Protein AF-A0A7S1R871-F1 (afdb_monomer)

Foldseek 3Di:
DDDDDDDDDPPPDPPDDPVVVVVVVVLVVVLVCLVVDPVLVVLLVLLVVLVVCLVPCLVCLVVLVVSLVVLLVCLVPDALSNVLVSLQSLLQSLVSLLVVLVDPDDDPAPDDDDPVSLVPDDPNSSSNVSNVSSVVSLVSNLVNCVVVVNNVSNVVSNVVSVVVVVVVVVVVVVCLVCCCVVPVPVNVVVVVVVVVVVVVVVVVVVVVVCCVVVPDDDDPVPPPPPDDD

Solvent-accessible surface area (backbone atoms only — not comparable to full-atom values): 13331 Å² total; per-residue (Å²): 143,83,85,81,88,79,89,81,84,87,75,81,72,79,80,70,77,56,67,68,63,56,53,56,52,51,54,56,47,51,49,53,47,43,75,73,31,69,66,50,52,47,48,46,49,51,25,54,50,41,52,59,36,64,78,45,45,84,87,32,42,71,61,48,51,53,48,51,52,51,50,39,53,48,56,74,71,49,56,60,78,58,43,64,81,41,38,58,43,58,47,48,37,28,54,53,37,27,76,72,40,54,68,92,61,86,77,88,68,74,93,72,90,49,72,68,60,56,66,72,46,53,77,68,54,42,46,40,50,52,10,50,53,26,42,54,43,51,49,52,51,46,50,53,25,42,77,67,72,41,37,65,59,52,52,52,39,51,50,51,45,49,53,54,52,51,50,54,50,50,52,53,50,50,54,59,68,45,30,54,77,80,39,46,67,64,39,50,53,50,51,52,53,53,50,52,53,49,52,53,51,53,51,51,52,51,53,51,51,47,37,68,74,64,62,53,86,68,86,75,75,76,77,77,78,80,79,85,129

Organism: Alexandrium catenella (NCBI:txid2925)

Mean predicted aligned error: 12.35 Å

Nearest PDB structures (foldseek):
  5jtg-assembly1_C  TM=2.874E-01  e=1.370E+00  Thermotoga maritima MSB8

pLDDT: mean 83.63, std 16.84, range [42.44, 97.38]

Radius of gyration: 31.62 Å; Cα contacts (8 Å, |Δi|>4): 129; chains: 1; bounding box: 111×52×117 Å

Secondary structure (DSSP, 8-state):
---------------PPPHHHHHHHHHHHHHHHHHHSHHHHHHHHHHHHHHHHTTSGGGGHHHHHHHHHHHHHHHHHS-HHHHHTTHHHHHHHHHHHHHHH--SS---PPP--SHHHHHHS-HHHHHHHHHHHHHHHHHHHHHHHHHTT-HHHHHHHHHHHHHHHHHHHHHHHHHHHHHHHH-HHHHHHHHHHHHHHHHHHHHHHHHHHHHHHHTSS------------

Sequence (229 aa):
REAAAAAELSGEAPLQPSAEAAVARTEGEAAAVLRRSRGRWLVVRLSHRARGFLSRPLQHYVRLLSIFRLLQSLIDILPEDLLVLLLEPLISPLYRCTSAFGSAESSSLPDMQTLEQALNLRSGQRTEYLAQLARACSDALASKLQDGGLGSSYAQALAKVRRAVDRTRAERSQRRRLKPVTDPQAAARQKRVKNRRKQVGKRRKLDEMIFEKKGAKGSIRVKKSQSLV

InterPro domains:
  IPR052575 Small subunit processome component 20 [PTHR17695] (30-217)
  IPR057525 U3 small nucleolar RNA-associated protein 20, C-terminal [PF23099] (117-208)

Structure (mmCIF, N/CA/C/O backbone):
data_AF-A0A7S1R871-F1
#
_entry.id   AF-A0A7S1R871-F1
#
loop_
_atom_site.group_PDB
_atom_site.id
_atom_site.type_symbol
_atom_site.label_atom_id
_atom_site.label_alt_id
_atom_site.label_comp_id
_atom_site.label_asym_id
_atom_site.label_entity_id
_atom_site.label_seq_id
_atom_site.pdbx_PDB_ins_code
_atom_site.Cartn_x
_atom_site.Cartn_y
_atom_site.Cartn_z
_atom_site.occupancy
_atom_site.B_iso_or_equiv
_atom_site.auth_seq_id
_atom_site.auth_comp_id
_atom_site.auth_asym_id
_atom_site.auth_atom_id
_atom_site.pdbx_PDB_model_num
ATOM 1 N N . ARG A 1 1 ? -62.780 0.051 70.648 1.00 50.78 1 ARG A N 1
ATOM 2 C CA . ARG A 1 1 ? -62.663 -1.073 69.695 1.00 50.78 1 ARG A CA 1
ATOM 3 C C . ARG A 1 1 ? -63.281 -0.597 68.395 1.00 50.78 1 ARG A C 1
ATOM 5 O O . ARG A 1 1 ? -64.487 -0.670 68.289 1.00 50.78 1 ARG A O 1
ATOM 12 N N . GLU A 1 2 ? -62.474 -0.041 67.500 1.00 42.44 2 GLU A N 1
ATOM 13 C CA . GLU A 1 2 ? -62.663 -0.054 66.046 1.00 42.44 2 GLU A CA 1
ATOM 14 C C . GLU A 1 2 ? -61.374 0.493 65.427 1.00 42.44 2 GLU A C 1
ATOM 16 O O . GLU A 1 2 ? -60.672 1.295 66.045 1.00 42.44 2 GLU A O 1
ATOM 21 N N . ALA A 1 3 ? -60.969 -0.139 64.334 1.00 43.12 3 ALA A N 1
ATOM 22 C CA . ALA A 1 3 ? -59.583 -0.443 64.030 1.00 43.12 3 ALA A CA 1
ATOM 23 C C . ALA A 1 3 ? -58.919 0.585 63.108 1.00 43.12 3 ALA A C 1
ATOM 25 O O . ALA A 1 3 ? -59.544 1.180 62.235 1.00 43.12 3 ALA A O 1
ATOM 26 N N . ALA A 1 4 ? -57.617 0.739 63.323 1.00 49.91 4 ALA A N 1
ATOM 27 C CA . ALA A 1 4 ? -56.701 1.527 62.526 1.00 49.91 4 ALA A CA 1
ATOM 28 C C . ALA A 1 4 ? -56.256 0.795 61.244 1.00 49.91 4 ALA A C 1
ATOM 30 O O . ALA A 1 4 ? -56.099 -0.421 61.242 1.00 49.91 4 ALA A O 1
ATOM 31 N N . ALA A 1 5 ? -55.969 1.611 60.226 1.00 56.31 5 ALA A N 1
ATOM 32 C CA . ALA A 1 5 ? -54.831 1.531 59.304 1.00 56.31 5 ALA A CA 1
ATOM 33 C C . ALA A 1 5 ? -54.556 0.230 58.512 1.00 56.31 5 ALA A C 1
ATOM 35 O O . ALA A 1 5 ? -53.976 -0.719 59.026 1.00 56.31 5 ALA A O 1
ATOM 36 N N . ALA A 1 6 ? -54.795 0.301 57.199 1.00 50.97 6 ALA A N 1
ATOM 37 C CA . ALA A 1 6 ? -53.977 -0.295 56.130 1.00 50.97 6 ALA A CA 1
ATOM 38 C C . ALA A 1 6 ? -54.304 0.509 54.850 1.00 50.97 6 ALA A C 1
ATOM 40 O O . ALA A 1 6 ? -55.446 0.494 54.407 1.00 50.97 6 ALA A O 1
ATOM 41 N N . ALA A 1 7 ? -53.495 1.437 54.328 1.00 54.44 7 ALA A N 1
ATOM 42 C CA . ALA A 1 7 ? -52.108 1.336 53.873 1.00 54.44 7 ALA A CA 1
ATOM 43 C C . ALA A 1 7 ? -51.909 0.168 52.898 1.00 54.44 7 ALA A C 1
ATOM 45 O O . ALA A 1 7 ? -51.681 -0.948 53.334 1.00 54.44 7 ALA A O 1
ATOM 46 N N . GLU A 1 8 ? -51.992 0.455 51.596 1.00 48.06 8 GLU A N 1
ATOM 47 C CA . GLU A 1 8 ? -50.935 0.117 50.636 1.00 48.06 8 GLU A CA 1
ATOM 48 C C . GLU A 1 8 ? -51.155 0.900 49.331 1.00 48.06 8 GLU A C 1
ATOM 50 O O . GLU A 1 8 ? -51.999 0.584 48.496 1.00 48.06 8 GLU A O 1
ATOM 55 N N . LEU A 1 9 ? -50.401 1.999 49.212 1.00 46.72 9 LEU A N 1
ATOM 56 C CA . LEU A 1 9 ? -50.164 2.707 47.962 1.00 46.72 9 LEU A CA 1
ATOM 57 C C . LEU A 1 9 ? -49.250 1.840 47.089 1.00 46.72 9 LEU A C 1
ATOM 59 O O . LEU A 1 9 ? -48.061 1.701 47.373 1.00 46.72 9 LEU A O 1
ATOM 63 N N . SER A 1 10 ? -49.784 1.325 45.990 1.00 45.06 10 SER A N 1
ATOM 64 C CA . SER A 1 10 ? -49.021 0.783 44.869 1.00 45.06 10 SER A CA 1
ATOM 65 C C . SER A 1 10 ? -48.337 1.929 44.113 1.00 45.06 10 SER A C 1
ATOM 67 O O . SER A 1 10 ? -48.824 2.444 43.110 1.00 45.06 10 SER A O 1
ATOM 69 N N . GLY A 1 11 ? -47.193 2.365 44.639 1.00 46.66 11 GLY A N 1
ATOM 70 C CA . GLY A 1 11 ? -46.247 3.215 43.926 1.00 46.66 11 GLY A CA 1
ATOM 71 C C . GLY A 1 11 ? -45.425 2.381 42.946 1.00 46.66 11 GLY A C 1
ATOM 72 O O . GLY A 1 11 ? -44.347 1.907 43.297 1.00 46.66 11 GLY A O 1
ATOM 73 N N . GLU A 1 12 ? -45.915 2.208 41.717 1.00 46.69 12 GLU A N 1
ATOM 74 C CA . GLU A 1 12 ? -45.070 1.795 40.591 1.00 46.69 12 GLU A CA 1
ATOM 75 C C . GLU A 1 12 ? -44.044 2.903 40.325 1.00 46.69 12 GLU A C 1
ATOM 77 O O . GLU A 1 12 ? -44.331 3.931 39.708 1.00 46.69 12 GLU A O 1
ATOM 82 N N . ALA A 1 13 ? -42.830 2.711 40.837 1.00 54.41 13 ALA A N 1
ATOM 83 C CA . ALA A 1 13 ? -41.690 3.530 40.471 1.00 54.41 13 ALA A CA 1
ATOM 84 C C . ALA A 1 13 ? -41.421 3.358 38.962 1.00 54.41 13 ALA A C 1
ATOM 86 O O . ALA A 1 13 ? -41.306 2.221 38.494 1.00 54.41 13 ALA A O 1
ATOM 87 N N . PRO A 1 14 ? -41.292 4.446 38.180 1.00 49.81 14 PRO A N 1
ATOM 88 C CA . PRO A 1 14 ? -40.947 4.335 36.775 1.00 49.81 14 PRO A CA 1
ATOM 89 C C . PRO A 1 14 ? -39.541 3.743 36.680 1.00 49.81 14 PRO A C 1
ATOM 91 O O . PRO A 1 14 ? -38.566 4.359 37.112 1.00 49.81 14 PRO A O 1
ATOM 94 N N . LEU A 1 15 ? -39.456 2.529 36.131 1.00 52.75 15 LEU A N 1
ATOM 95 C CA . LEU A 1 15 ? -38.219 1.859 35.739 1.00 52.75 15 LEU A CA 1
ATOM 96 C C . LEU A 1 15 ? -37.406 2.817 34.863 1.00 52.75 15 LEU A C 1
ATOM 98 O O . LEU A 1 15 ? -37.658 2.952 33.664 1.00 52.75 15 LEU A O 1
ATOM 102 N N . GLN A 1 16 ? -36.453 3.520 35.476 1.00 56.75 16 GLN A N 1
ATOM 103 C CA . GLN A 1 16 ? -35.505 4.343 34.746 1.00 56.75 16 GLN A CA 1
ATOM 104 C C . GLN A 1 16 ? -34.743 3.417 33.791 1.00 56.75 16 GLN A C 1
ATOM 106 O O . GLN A 1 16 ? -34.154 2.431 34.245 1.00 56.75 16 GLN A O 1
ATOM 111 N N . PRO A 1 17 ? -34.765 3.673 32.471 1.00 52.22 17 PRO A N 1
ATOM 112 C CA . PRO A 1 17 ? -33.977 2.885 31.541 1.00 52.22 17 PRO A CA 1
ATOM 113 C C . PRO A 1 17 ? -32.508 3.055 31.926 1.00 52.22 17 PRO A C 1
ATOM 115 O O . PRO A 1 17 ? -31.990 4.171 31.908 1.00 52.22 17 PRO A O 1
ATOM 118 N N . SER A 1 18 ? -31.867 1.950 32.320 1.00 55.38 18 SER A N 1
ATOM 119 C CA . SER A 1 18 ? -30.460 1.923 32.725 1.00 55.38 18 SER A CA 1
ATOM 120 C C . SER A 1 18 ? -29.612 2.683 31.704 1.00 55.38 18 SER A C 1
ATOM 122 O O . SER A 1 18 ? -29.719 2.433 30.499 1.00 55.38 18 SER A O 1
ATOM 124 N N . ALA A 1 19 ? -28.793 3.629 32.172 1.00 57.41 19 ALA A N 1
ATOM 125 C CA . ALA A 1 19 ? -28.002 4.520 31.321 1.00 57.41 19 ALA A CA 1
ATOM 126 C C . ALA A 1 19 ? -27.105 3.742 30.334 1.00 57.41 19 ALA A C 1
ATOM 128 O O . ALA A 1 19 ? -26.880 4.185 29.209 1.00 57.41 19 ALA A O 1
ATOM 129 N N . GLU A 1 20 ? -26.687 2.531 30.707 1.00 53.50 20 GLU A N 1
ATOM 130 C CA . GLU A 1 20 ? -25.929 1.602 29.862 1.00 53.50 20 GLU A CA 1
ATOM 131 C C . GLU A 1 20 ? -26.689 1.182 28.593 1.00 53.50 20 GLU A C 1
ATOM 133 O O . GLU A 1 20 ? -26.107 1.076 27.513 1.00 53.50 20 GLU A O 1
ATOM 138 N N . ALA A 1 21 ? -28.013 1.015 28.676 1.00 54.59 21 ALA A N 1
ATOM 139 C CA . ALA A 1 21 ? -28.838 0.665 27.522 1.00 54.59 21 ALA A CA 1
ATOM 140 C C . ALA A 1 21 ? -29.021 1.845 26.551 1.00 54.59 21 ALA A C 1
ATOM 142 O O . ALA A 1 21 ? -29.254 1.631 25.360 1.00 54.59 21 ALA A O 1
ATOM 143 N N . ALA A 1 22 ? -28.910 3.088 27.032 1.00 56.41 22 ALA A N 1
ATOM 144 C CA . ALA A 1 22 ? -28.937 4.278 26.184 1.00 56.41 22 ALA A CA 1
ATOM 145 C C . ALA A 1 22 ? -27.607 4.462 25.430 1.00 56.41 22 ALA A C 1
ATOM 147 O O . ALA A 1 22 ? -27.626 4.737 24.229 1.00 56.41 22 ALA A O 1
ATOM 148 N N . VAL A 1 23 ? -26.470 4.214 26.091 1.00 57.25 23 VAL A N 1
ATOM 149 C CA . VAL A 1 23 ? -25.127 4.301 25.485 1.00 57.25 23 VAL A CA 1
ATOM 150 C C . VAL A 1 23 ? -24.929 3.228 24.403 1.00 57.25 23 VAL A C 1
ATOM 152 O O . VAL A 1 23 ? -24.561 3.551 23.271 1.00 57.25 23 VAL A O 1
ATOM 155 N N . ALA A 1 24 ? -25.316 1.976 24.671 1.00 57.16 24 ALA A N 1
ATOM 156 C CA . ALA A 1 24 ? -25.227 0.893 23.684 1.00 57.16 24 ALA A CA 1
ATOM 157 C C . ALA A 1 24 ? -26.100 1.134 22.430 1.00 57.16 24 ALA A C 1
ATOM 159 O O . ALA A 1 24 ? -25.740 0.741 21.316 1.00 57.16 24 ALA A O 1
ATOM 160 N N . ARG A 1 25 ? -27.248 1.817 22.579 1.00 58.62 25 ARG A N 1
ATOM 161 C CA . ARG A 1 25 ? -28.092 2.219 21.438 1.00 58.62 25 ARG A CA 1
ATOM 162 C C . ARG A 1 25 ? -27.401 3.274 20.574 1.00 58.62 25 ARG A C 1
ATOM 164 O O . ARG A 1 25 ? -27.440 3.160 19.349 1.00 58.62 25 ARG A O 1
ATOM 171 N N . THR A 1 26 ? -26.722 4.244 21.189 1.00 60.94 26 THR A N 1
ATOM 172 C CA . THR A 1 26 ? -26.000 5.291 20.450 1.00 60.94 26 THR A CA 1
ATOM 173 C C . THR A 1 26 ? -24.774 4.767 19.697 1.00 60.94 26 THR A C 1
ATOM 175 O O . THR A 1 26 ? -24.526 5.191 18.568 1.00 60.94 26 THR A O 1
ATOM 178 N N . GLU A 1 27 ? -24.050 3.789 20.246 1.00 59.16 27 GLU A N 1
ATOM 179 C CA . GLU A 1 27 ? -22.892 3.170 19.579 1.00 59.16 27 GLU A CA 1
ATOM 180 C C . GLU A 1 27 ? -23.302 2.359 18.338 1.00 59.16 27 GLU A C 1
ATOM 182 O O . GLU A 1 27 ? -22.708 2.490 17.258 1.00 59.16 27 GLU A O 1
ATOM 187 N N . GLY A 1 28 ? -24.383 1.576 18.446 1.00 62.94 28 GLY A N 1
ATOM 188 C CA . GLY A 1 28 ? -24.962 0.845 17.316 1.00 62.94 28 GLY A CA 1
ATOM 189 C C . GLY A 1 28 ? -25.471 1.768 16.202 1.00 62.94 28 GLY A C 1
ATOM 190 O O . GLY A 1 28 ? -25.320 1.465 15.011 1.00 62.94 28 GLY A O 1
ATOM 191 N N . GLU A 1 29 ? -26.022 2.925 16.572 1.00 71.38 29 GLU A N 1
ATOM 192 C CA . GLU A 1 29 ? -26.483 3.942 15.632 1.00 71.38 29 GLU A CA 1
ATOM 193 C C . GLU A 1 29 ? -25.315 4.657 14.937 1.00 71.38 29 GLU A C 1
ATOM 195 O O . GLU A 1 29 ? -25.313 4.765 13.708 1.00 71.38 29 GLU A O 1
ATOM 200 N N . ALA A 1 30 ? -24.263 5.041 15.667 1.00 68.88 30 ALA A N 1
ATOM 201 C CA . ALA A 1 30 ? -23.057 5.645 15.096 1.00 68.88 30 ALA A CA 1
ATOM 202 C C . ALA A 1 30 ? -22.372 4.716 14.075 1.00 68.88 30 ALA A C 1
ATOM 204 O O . ALA A 1 30 ? -21.980 5.145 12.982 1.00 68.88 30 ALA A O 1
ATOM 205 N N . ALA A 1 31 ? -22.303 3.417 14.372 1.00 71.81 31 ALA A N 1
ATOM 206 C CA . ALA A 1 31 ? -21.821 2.398 13.444 1.00 71.81 31 ALA A CA 1
ATOM 207 C C . ALA A 1 31 ? -22.702 2.286 12.183 1.00 71.81 31 ALA A C 1
ATOM 209 O O . ALA A 1 31 ? -22.188 2.165 11.062 1.00 71.81 31 ALA A O 1
ATOM 210 N N . ALA A 1 32 ? -24.029 2.349 12.329 1.00 73.88 32 ALA A N 1
ATOM 211 C CA . ALA A 1 32 ? -24.965 2.331 11.205 1.00 73.88 32 ALA A CA 1
ATOM 212 C C . ALA A 1 32 ? -24.861 3.599 10.339 1.00 73.88 32 ALA A C 1
ATOM 214 O O . ALA A 1 32 ? -24.847 3.507 9.104 1.00 73.88 32 ALA A O 1
ATOM 215 N N . VAL A 1 33 ? -24.707 4.766 10.967 1.00 73.94 33 VAL A N 1
ATOM 216 C CA . VAL A 1 33 ? -24.464 6.047 10.298 1.00 73.94 33 VAL A CA 1
ATOM 217 C C . VAL A 1 33 ? -23.143 5.997 9.542 1.00 73.94 33 VAL A C 1
ATOM 219 O O . VAL A 1 33 ? -23.126 6.317 8.356 1.00 73.94 33 VAL A O 1
ATOM 222 N N . LEU A 1 34 ? -22.053 5.503 10.144 1.00 76.81 34 LEU A N 1
ATOM 223 C CA . LEU A 1 34 ? -20.762 5.380 9.461 1.00 76.81 34 LEU A CA 1
ATOM 224 C C . LEU A 1 34 ? -20.838 4.449 8.243 1.00 76.81 34 LEU A C 1
ATOM 226 O O . LEU A 1 34 ? -20.245 4.737 7.203 1.00 76.81 34 LEU A O 1
ATOM 230 N N . ARG A 1 35 ? -21.595 3.349 8.324 1.00 74.19 35 ARG A N 1
ATOM 231 C CA . ARG A 1 35 ? -21.804 2.454 7.172 1.00 74.19 35 ARG A CA 1
ATOM 232 C C . ARG A 1 35 ? -22.464 3.169 5.992 1.00 74.19 35 ARG A C 1
ATOM 234 O O . ARG A 1 35 ? -22.144 2.845 4.849 1.00 74.19 35 ARG A O 1
ATOM 241 N N . ARG A 1 36 ? -23.333 4.144 6.267 1.00 77.88 36 ARG A N 1
ATOM 242 C CA . ARG A 1 36 ? -24.018 4.981 5.269 1.00 77.88 36 ARG A CA 1
ATOM 243 C C . ARG A 1 36 ? -23.282 6.295 4.981 1.00 77.88 36 ARG A C 1
ATOM 245 O O . ARG A 1 36 ? -23.681 7.034 4.083 1.00 77.88 36 ARG A O 1
ATOM 252 N N . SER A 1 37 ? -22.211 6.598 5.715 1.00 82.38 37 SER A N 1
ATOM 253 C CA . SER A 1 37 ? -21.571 7.907 5.670 1.00 82.38 37 SER A CA 1
ATOM 254 C C . SER A 1 37 ? -20.622 8.063 4.486 1.00 82.38 37 SER A C 1
ATOM 256 O O . SER A 1 37 ? -19.992 7.124 3.983 1.00 82.38 37 SER A O 1
ATOM 258 N N . ARG A 1 38 ? -20.440 9.327 4.094 1.00 86.19 38 ARG A N 1
ATOM 259 C CA . ARG A 1 38 ? -19.418 9.744 3.126 1.00 86.19 38 ARG A CA 1
ATOM 260 C C . ARG A 1 38 ? -17.995 9.453 3.623 1.00 86.19 38 ARG A C 1
ATOM 262 O O . ARG A 1 38 ? -17.104 9.267 2.797 1.00 86.19 38 ARG A O 1
ATOM 269 N N . GLY A 1 39 ? -17.790 9.349 4.940 1.00 86.62 39 GLY A N 1
ATOM 270 C CA . GLY A 1 39 ? -16.496 9.033 5.551 1.00 86.62 39 GLY A CA 1
ATOM 271 C C . GLY A 1 39 ? -16.005 7.632 5.183 1.00 86.62 39 GLY A C 1
ATOM 272 O O . GLY A 1 39 ? -14.907 7.483 4.648 1.00 86.62 39 GLY A O 1
ATOM 273 N N . ARG A 1 40 ? -16.850 6.604 5.349 1.00 90.19 40 ARG A N 1
ATOM 274 C CA . ARG A 1 40 ? -16.518 5.236 4.909 1.00 90.19 40 ARG A CA 1
ATOM 275 C C . ARG A 1 40 ? -16.229 5.190 3.413 1.00 90.19 40 ARG A C 1
ATOM 277 O O . ARG A 1 40 ? -15.244 4.583 2.990 1.00 90.19 40 ARG A O 1
ATOM 284 N N . TRP A 1 41 ? -17.072 5.839 2.608 1.00 93.19 41 TRP A N 1
ATOM 285 C CA . TRP A 1 41 ? -16.872 5.911 1.160 1.00 93.19 41 TRP A CA 1
ATOM 286 C C . TRP A 1 41 ? -15.513 6.524 0.807 1.00 93.19 41 TRP A C 1
ATOM 288 O O . TRP A 1 41 ? -14.791 5.969 -0.024 1.00 93.19 41 TRP A O 1
ATOM 298 N N . LEU A 1 42 ? -15.131 7.616 1.474 1.00 93.94 42 LEU A N 1
ATOM 299 C CA . LEU A 1 42 ? -13.850 8.282 1.268 1.00 93.94 42 LEU A CA 1
ATOM 300 C C . LEU A 1 42 ? -12.681 7.345 1.587 1.00 93.94 42 LEU A C 1
ATOM 302 O O . LEU A 1 42 ? -11.811 7.164 0.738 1.00 93.94 42 LEU A O 1
ATOM 306 N N . VAL A 1 43 ? -12.690 6.684 2.747 1.00 94.88 43 VAL A N 1
ATOM 307 C CA . VAL A 1 43 ? -11.626 5.744 3.151 1.00 94.88 43 VAL A CA 1
ATOM 308 C C . VAL A 1 43 ? -11.489 4.601 2.144 1.00 94.88 43 VAL A C 1
ATOM 310 O O . VAL A 1 43 ? -10.386 4.291 1.688 1.00 94.88 43 VAL A O 1
ATOM 313 N N . VAL A 1 44 ? -12.607 4.017 1.702 1.00 95.31 44 VAL A N 1
ATOM 314 C CA . VAL A 1 44 ? -12.606 2.958 0.680 1.00 95.31 44 VAL A CA 1
ATOM 315 C C . VAL A 1 44 ? -12.049 3.467 -0.656 1.00 95.31 44 VAL A C 1
ATOM 317 O O . VAL A 1 44 ? -11.245 2.784 -1.303 1.00 95.31 44 VAL A O 1
ATOM 320 N N . ARG A 1 45 ? -12.433 4.676 -1.084 1.00 96.44 45 ARG A N 1
ATOM 321 C CA . ARG A 1 45 ? -11.945 5.286 -2.330 1.00 96.44 45 ARG A CA 1
ATOM 322 C C . ARG A 1 45 ? -10.458 5.611 -2.266 1.00 96.44 45 ARG A C 1
ATOM 324 O O . ARG A 1 45 ? -9.741 5.287 -3.216 1.00 96.44 45 ARG A O 1
ATOM 331 N N . LEU A 1 46 ? -9.986 6.196 -1.168 1.00 96.50 46 LEU A N 1
ATOM 332 C CA . LEU A 1 46 ? -8.572 6.495 -0.947 1.00 96.50 46 LEU A CA 1
ATOM 333 C C . LEU A 1 46 ? -7.743 5.214 -0.903 1.00 96.50 46 LEU A C 1
ATOM 335 O O . LEU A 1 46 ? -6.732 5.127 -1.593 1.00 96.50 46 LEU A O 1
ATOM 339 N N . SER A 1 47 ? -8.226 4.181 -0.213 1.00 96.38 47 SER A N 1
ATOM 340 C CA . SER A 1 47 ? -7.614 2.851 -0.201 1.00 96.38 47 SER A CA 1
ATOM 341 C C . SER A 1 47 ? -7.474 2.263 -1.607 1.00 96.38 47 SER A C 1
ATOM 343 O O . SER A 1 47 ? -6.411 1.777 -2.006 1.00 96.38 47 SER A O 1
ATOM 345 N N . HIS A 1 48 ? -8.533 2.334 -2.416 1.00 95.75 48 HIS A N 1
ATOM 346 C CA . HIS A 1 48 ? -8.486 1.881 -3.803 1.00 95.75 48 HIS A CA 1
ATOM 347 C C . HIS A 1 48 ? -7.486 2.691 -4.647 1.00 95.75 48 HIS A C 1
ATOM 349 O O . HIS A 1 48 ? -6.694 2.111 -5.393 1.00 95.75 48 HIS A O 1
ATOM 355 N N . ARG A 1 49 ? -7.487 4.024 -4.521 1.00 97.06 49 ARG A N 1
ATOM 356 C CA . ARG A 1 49 ? -6.555 4.906 -5.242 1.00 97.06 49 ARG A CA 1
ATOM 357 C C . ARG A 1 49 ? -5.103 4.665 -4.828 1.00 97.06 49 ARG A C 1
ATOM 359 O O . ARG A 1 49 ? -4.260 4.519 -5.710 1.00 97.06 49 ARG A O 1
ATOM 366 N N . ALA A 1 50 ? -4.829 4.526 -3.532 1.00 96.88 50 ALA A N 1
ATOM 367 C CA . ALA A 1 50 ? -3.506 4.214 -2.999 1.00 96.88 50 ALA A CA 1
ATOM 368 C C . ALA A 1 50 ? -2.963 2.911 -3.594 1.00 96.88 50 ALA A C 1
ATOM 370 O O . ALA A 1 50 ? -1.852 2.890 -4.116 1.00 96.88 50 ALA A O 1
ATOM 371 N N . ARG A 1 51 ? -3.775 1.845 -3.642 1.00 94.81 51 ARG A N 1
ATOM 372 C CA . ARG A 1 51 ? -3.385 0.576 -4.282 1.00 94.81 51 ARG A CA 1
ATOM 373 C C . ARG A 1 51 ? -2.994 0.738 -5.752 1.00 94.81 51 ARG A C 1
ATOM 375 O O . ARG A 1 51 ? -2.040 0.102 -6.194 1.00 94.81 51 ARG A O 1
ATOM 382 N N . GLY A 1 52 ? -3.698 1.591 -6.498 1.00 95.12 52 GLY A N 1
ATOM 383 C CA . GLY A 1 52 ? -3.323 1.947 -7.869 1.00 95.12 52 GLY A CA 1
ATOM 384 C C . GLY A 1 52 ? -1.990 2.697 -7.934 1.00 95.12 52 GLY A C 1
ATOM 385 O O . GLY A 1 52 ? -1.125 2.359 -8.746 1.00 95.12 52 GLY A O 1
ATOM 386 N N . PHE A 1 53 ? -1.787 3.668 -7.042 1.00 96.56 53 PHE A N 1
ATOM 387 C CA . PHE A 1 53 ? -0.568 4.474 -6.974 1.00 96.56 53 PHE A CA 1
ATOM 388 C C . PHE A 1 53 ? 0.676 3.674 -6.571 1.00 96.56 53 PHE A C 1
ATOM 390 O O . PHE A 1 53 ? 1.756 3.948 -7.091 1.00 96.56 53 PHE A O 1
ATOM 397 N N . LEU A 1 54 ? 0.533 2.620 -5.759 1.00 95.19 54 LEU A N 1
ATOM 398 C CA . LEU A 1 54 ? 1.634 1.716 -5.393 1.00 95.19 54 LEU A CA 1
ATOM 399 C C . LEU A 1 54 ? 2.256 0.981 -6.593 1.00 95.19 54 LEU A C 1
ATOM 401 O O . LEU A 1 54 ? 3.358 0.455 -6.483 1.00 95.19 54 LEU A O 1
ATOM 405 N N . SER A 1 55 ? 1.596 0.953 -7.758 1.00 92.69 55 SER A N 1
ATOM 406 C CA . SER A 1 55 ? 2.210 0.428 -8.987 1.00 92.69 55 SER A CA 1
ATOM 407 C C . SER A 1 55 ? 3.320 1.328 -9.548 1.00 92.69 55 SER A C 1
ATOM 409 O O . SER A 1 55 ? 4.186 0.850 -10.283 1.00 92.69 55 SER A O 1
ATOM 411 N N . ARG A 1 56 ? 3.292 2.627 -9.216 1.00 95.06 56 ARG A N 1
ATOM 412 C CA . ARG A 1 56 ? 4.259 3.653 -9.631 1.00 95.06 56 ARG A CA 1
ATOM 413 C C . ARG A 1 56 ? 4.505 4.629 -8.470 1.00 95.06 56 ARG A C 1
ATOM 415 O O . ARG A 1 56 ? 4.151 5.805 -8.574 1.00 95.06 56 ARG A O 1
ATOM 422 N N . PRO A 1 57 ? 5.115 4.161 -7.368 1.00 93.88 57 PRO A N 1
ATOM 423 C CA . PRO A 1 57 ? 5.184 4.914 -6.115 1.00 93.88 57 PRO A CA 1
ATOM 424 C C . PRO A 1 57 ? 5.903 6.257 -6.277 1.00 93.88 57 PRO A C 1
ATOM 426 O O . PRO A 1 57 ? 5.438 7.262 -5.758 1.00 93.88 57 PRO A O 1
ATOM 429 N N . LEU A 1 58 ? 6.971 6.314 -7.081 1.00 93.81 58 LEU A N 1
ATOM 430 C CA . LEU A 1 58 ? 7.748 7.540 -7.298 1.00 93.81 58 LEU A CA 1
ATOM 431 C C . LEU A 1 58 ? 6.963 8.639 -8.031 1.00 93.81 58 LEU A C 1
ATOM 433 O O . LEU A 1 58 ? 7.136 9.814 -7.731 1.00 93.81 58 LEU A O 1
ATOM 437 N N . GLN A 1 59 ? 6.077 8.270 -8.964 1.00 95.75 59 GLN A N 1
ATOM 438 C CA . GLN A 1 59 ? 5.244 9.233 -9.706 1.00 95.75 59 GLN A CA 1
ATOM 439 C C . GLN A 1 59 ? 4.105 9.791 -8.848 1.00 95.75 59 GLN A C 1
ATOM 441 O O . GLN A 1 59 ? 3.555 10.851 -9.134 1.00 95.75 59 GLN A O 1
ATOM 446 N N . HIS A 1 60 ? 3.722 9.057 -7.807 1.00 96.31 60 HIS A N 1
ATOM 447 C CA . HIS A 1 60 ? 2.598 9.385 -6.940 1.00 96.31 60 HIS A CA 1
ATOM 448 C C . HIS A 1 60 ? 3.032 9.550 -5.487 1.00 96.31 60 HIS A C 1
ATOM 450 O O . HIS A 1 60 ? 2.213 9.385 -4.588 1.00 96.31 60 HIS A O 1
ATOM 456 N N . TYR A 1 61 ? 4.301 9.894 -5.267 1.00 95.44 61 TYR A N 1
ATOM 457 C CA . TYR A 1 61 ? 4.914 9.933 -3.946 1.00 95.44 61 TYR A CA 1
ATOM 458 C C . TYR A 1 61 ? 4.148 10.849 -2.991 1.00 95.44 61 TYR A C 1
ATOM 460 O O . TYR A 1 61 ? 3.648 10.385 -1.973 1.00 95.44 61 TYR A O 1
ATOM 468 N N . VAL A 1 62 ? 3.946 12.111 -3.383 1.00 95.75 62 VAL A N 1
ATOM 469 C CA . VAL A 1 62 ? 3.204 13.099 -2.580 1.00 95.75 62 VAL A CA 1
ATOM 470 C C . VAL A 1 62 ? 1.782 12.628 -2.298 1.00 95.75 62 VAL A C 1
ATOM 472 O O . VAL A 1 62 ? 1.313 12.711 -1.173 1.00 95.75 62 VAL A O 1
ATOM 475 N N . ARG A 1 63 ? 1.106 12.050 -3.299 1.00 96.50 63 ARG A N 1
ATOM 476 C CA . ARG A 1 63 ? -0.266 11.549 -3.136 1.00 96.50 63 ARG A CA 1
ATOM 477 C C . ARG A 1 63 ? -0.331 10.391 -2.144 1.00 96.50 63 ARG A C 1
ATOM 479 O O . ARG A 1 63 ? -1.232 10.362 -1.319 1.00 96.50 63 ARG A O 1
ATOM 486 N N . LEU A 1 64 ? 0.598 9.440 -2.227 1.00 96.25 64 LEU A N 1
ATOM 487 C CA . LEU A 1 64 ? 0.688 8.322 -1.286 1.00 96.25 64 LEU A CA 1
ATOM 488 C C . LEU A 1 64 ? 0.995 8.817 0.126 1.00 96.25 64 LEU A C 1
ATOM 490 O O . LEU A 1 64 ? 0.335 8.388 1.066 1.00 96.25 64 LEU A O 1
ATOM 494 N N . LEU A 1 65 ? 1.932 9.757 0.252 1.00 95.12 65 LEU A N 1
ATOM 495 C CA . LEU A 1 65 ? 2.306 10.362 1.522 1.00 95.12 65 LEU A CA 1
ATOM 496 C C . LEU A 1 65 ? 1.112 11.061 2.186 1.00 95.12 65 LEU A C 1
ATOM 498 O O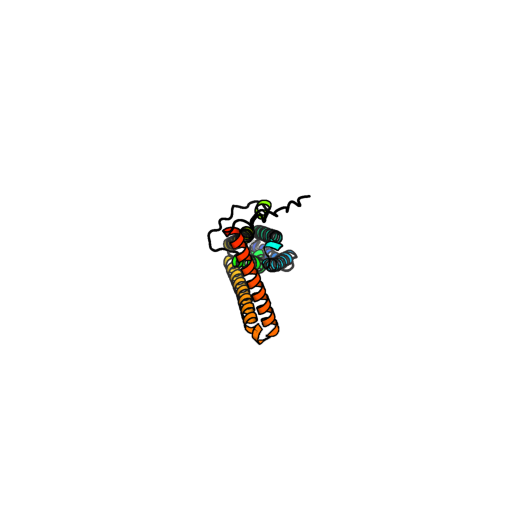 . LEU A 1 65 ? 0.809 10.785 3.343 1.00 95.12 65 LEU A O 1
ATOM 502 N N . SER A 1 66 ? 0.390 11.905 1.444 1.00 95.88 66 SER A N 1
ATOM 503 C CA . SER A 1 66 ? -0.814 12.577 1.940 1.00 95.88 66 SER A CA 1
ATOM 504 C C . SER A 1 66 ? -1.911 11.588 2.322 1.00 95.88 66 SER A C 1
ATOM 506 O O . SER A 1 66 ? -2.560 11.777 3.345 1.00 95.88 66 SER A O 1
ATOM 508 N N . ILE A 1 67 ? -2.112 10.520 1.539 1.00 96.62 67 ILE A N 1
ATOM 509 C CA . ILE A 1 67 ? -3.095 9.486 1.880 1.00 96.62 67 ILE A CA 1
ATOM 510 C C . ILE A 1 67 ? -2.708 8.805 3.191 1.00 96.62 67 ILE A C 1
ATOM 512 O O . ILE A 1 67 ? -3.551 8.710 4.069 1.00 96.62 67 ILE A O 1
ATOM 516 N N . PHE A 1 68 ? -1.462 8.356 3.353 1.00 96.12 68 PHE A N 1
ATOM 517 C CA . PHE A 1 68 ? -1.041 7.677 4.581 1.00 96.12 68 PHE A CA 1
ATOM 518 C C . PHE A 1 68 ? -1.092 8.587 5.805 1.00 96.12 68 PHE A C 1
ATOM 520 O O . PHE A 1 68 ? -1.565 8.141 6.843 1.00 96.12 68 PHE A O 1
ATOM 527 N N . ARG A 1 69 ? -0.711 9.864 5.680 1.00 94.94 69 ARG A N 1
ATOM 528 C CA . ARG A 1 69 ? -0.878 10.838 6.769 1.00 94.94 69 ARG A CA 1
ATOM 529 C C . ARG A 1 69 ? -2.347 11.059 7.124 1.00 94.94 69 ARG A C 1
ATOM 531 O O . ARG A 1 69 ? -2.685 11.065 8.296 1.00 94.94 69 ARG A O 1
ATOM 538 N N . LEU A 1 70 ? -3.229 11.168 6.131 1.00 95.19 70 LEU A N 1
ATOM 539 C CA . LEU A 1 70 ? -4.666 11.276 6.382 1.00 95.19 70 LEU A CA 1
ATOM 540 C C . LEU A 1 70 ? -5.224 10.016 7.057 1.00 95.19 70 LEU A C 1
ATOM 542 O O . LEU A 1 70 ? -6.045 10.127 7.960 1.00 95.19 70 LEU A O 1
ATOM 546 N N . LEU A 1 71 ? -4.790 8.822 6.636 1.00 95.31 71 LEU A N 1
ATOM 547 C CA . LEU A 1 71 ? -5.186 7.576 7.293 1.00 95.31 71 LEU A CA 1
ATOM 548 C C . LEU A 1 71 ? -4.692 7.531 8.741 1.00 95.31 71 LEU A C 1
ATOM 550 O O . LEU A 1 71 ? -5.465 7.130 9.601 1.00 95.31 71 LEU A O 1
ATOM 554 N N . GLN A 1 72 ? -3.464 7.983 9.007 1.00 95.38 72 GLN A N 1
ATOM 555 C CA . GLN A 1 72 ? -2.932 8.111 10.363 1.00 95.38 72 GLN A CA 1
ATOM 556 C C . GLN A 1 72 ? -3.822 9.012 11.219 1.00 95.38 72 GLN A C 1
ATOM 558 O O . GLN A 1 72 ? -4.336 8.566 12.235 1.00 95.38 72 GLN A O 1
ATOM 563 N N . SER A 1 73 ? -4.100 10.235 10.758 1.00 95.56 73 SER A N 1
ATOM 564 C CA . SER A 1 73 ? -4.960 11.164 11.496 1.00 95.56 73 SER A CA 1
ATOM 565 C C . SER A 1 73 ? -6.366 10.602 11.729 1.00 95.56 73 SER A C 1
ATOM 567 O O . SER A 1 73 ? -6.957 10.833 12.776 1.00 95.56 73 SER A O 1
ATOM 569 N N . LEU A 1 74 ? -6.913 9.838 10.778 1.00 94.19 74 LEU A N 1
ATOM 570 C CA . LEU A 1 74 ? -8.193 9.151 10.968 1.00 94.19 74 LEU A CA 1
ATOM 571 C C . LEU A 1 74 ? -8.111 8.062 12.044 1.00 94.19 74 LEU A C 1
ATOM 573 O O . LEU A 1 74 ? -9.052 7.920 12.816 1.00 94.19 74 LEU A O 1
ATOM 577 N N . ILE A 1 75 ? -7.017 7.302 12.098 1.00 95.25 75 ILE A N 1
ATOM 578 C CA . ILE A 1 75 ? -6.798 6.292 13.141 1.00 95.25 75 ILE A CA 1
ATOM 579 C C . ILE A 1 75 ? -6.728 6.960 14.510 1.00 95.25 75 ILE A C 1
ATOM 581 O O . ILE A 1 75 ? -7.355 6.468 15.442 1.00 95.25 75 ILE A O 1
ATOM 585 N N . ASP A 1 76 ? -6.047 8.098 14.615 1.00 95.56 76 ASP A N 1
ATOM 586 C CA . ASP A 1 76 ? -5.905 8.821 15.877 1.00 95.56 76 ASP A CA 1
ATOM 587 C C . ASP A 1 76 ? -7.258 9.385 16.357 1.00 95.56 76 ASP A C 1
ATOM 589 O O . ASP A 1 76 ? -7.596 9.253 17.532 1.00 95.56 76 ASP A O 1
ATOM 593 N N . ILE A 1 77 ? -8.074 9.930 15.445 1.00 94.56 77 ILE A N 1
ATOM 594 C CA . ILE A 1 77 ? -9.338 10.616 15.772 1.00 94.56 77 ILE A CA 1
ATOM 595 C C . ILE A 1 77 ? -10.523 9.658 15.984 1.00 94.56 77 ILE A C 1
ATOM 597 O O . ILE A 1 77 ? -11.374 9.925 16.828 1.00 94.56 77 ILE A O 1
ATOM 601 N N . LEU A 1 78 ? -10.648 8.577 15.203 1.00 91.62 78 LEU A N 1
ATOM 602 C CA . LEU A 1 78 ? -11.842 7.722 15.270 1.00 91.62 78 LEU A CA 1
ATOM 603 C C . LEU A 1 78 ? -11.807 6.773 16.480 1.00 91.62 78 LEU A C 1
ATOM 605 O O . LEU A 1 78 ? -10.747 6.222 16.771 1.00 91.62 78 LEU A O 1
ATOM 609 N N . PRO A 1 79 ? -12.955 6.506 17.128 1.00 92.62 79 PRO A N 1
ATOM 610 C CA . PRO A 1 79 ? -13.058 5.479 18.161 1.00 92.62 79 PRO A CA 1
ATOM 611 C C . PRO A 1 79 ? -12.902 4.070 17.573 1.00 92.62 79 PRO A C 1
ATOM 613 O O . PRO A 1 79 ? -13.110 3.831 16.374 1.00 92.62 79 PRO A O 1
ATOM 616 N N . GLU A 1 80 ? -12.545 3.128 18.434 1.00 94.00 80 GLU A N 1
ATOM 617 C CA . GLU A 1 80 ? -12.123 1.771 18.097 1.00 94.00 80 GLU A CA 1
ATOM 618 C C . GLU A 1 80 ? -13.229 0.987 17.373 1.00 94.00 80 GLU A C 1
ATOM 620 O O . GLU A 1 80 ? -12.972 0.362 16.338 1.00 94.00 80 GLU A O 1
ATOM 625 N N . ASP A 1 81 ? -14.481 1.108 17.820 1.00 90.38 81 ASP A N 1
ATOM 626 C CA . ASP A 1 81 ? -15.633 0.414 17.223 1.00 90.38 81 ASP A CA 1
ATOM 627 C C . ASP A 1 81 ? -15.872 0.811 15.764 1.00 90.38 81 ASP A C 1
ATOM 629 O O . ASP A 1 81 ? -16.202 -0.006 14.894 1.00 90.38 81 ASP A O 1
ATOM 633 N N . LEU A 1 82 ? -15.654 2.091 15.461 1.00 91.00 82 LEU A N 1
ATOM 634 C CA . LEU A 1 82 ? -15.780 2.626 14.111 1.00 91.00 82 LEU A CA 1
ATOM 635 C C . LEU A 1 82 ? -14.592 2.217 13.234 1.00 91.00 82 LEU A C 1
ATOM 637 O O . LEU A 1 82 ? -14.771 1.959 12.036 1.00 91.00 82 LEU A O 1
ATOM 641 N N . LEU A 1 83 ? -13.393 2.104 13.816 1.00 93.00 83 LEU A N 1
ATOM 642 C CA . LEU A 1 83 ? -12.204 1.619 13.116 1.00 93.00 83 LEU A CA 1
ATOM 643 C C . LEU A 1 83 ? -12.358 0.166 12.670 1.00 93.00 83 LEU A C 1
ATOM 645 O O . LEU A 1 83 ? -11.958 -0.148 11.545 1.00 93.00 83 LEU A O 1
ATOM 649 N N . VAL A 1 84 ? -13.011 -0.695 13.464 1.00 93.44 84 VAL A N 1
ATOM 650 C CA . VAL A 1 84 ? -13.282 -2.096 13.086 1.00 93.44 84 VAL A CA 1
ATOM 651 C C . VAL A 1 84 ? -13.986 -2.186 11.729 1.00 93.44 84 VAL A C 1
ATOM 653 O O . VAL A 1 84 ? -13.614 -2.990 10.869 1.00 93.44 84 VAL A O 1
ATOM 656 N N . LEU A 1 85 ? -14.948 -1.296 11.470 1.00 92.38 85 LEU A N 1
ATOM 657 C CA . LEU A 1 85 ? -15.697 -1.255 10.209 1.00 92.38 85 LEU A CA 1
ATOM 658 C C . LEU A 1 85 ? -14.852 -0.817 9.003 1.00 92.38 85 LEU A C 1
ATOM 660 O O . LEU A 1 85 ? -15.269 -1.026 7.854 1.00 92.38 85 LEU A O 1
ATOM 664 N N . LEU A 1 86 ? -13.702 -0.193 9.254 1.00 94.75 86 LEU A N 1
ATOM 665 C CA . LEU A 1 86 ? -12.780 0.372 8.271 1.00 94.75 86 LEU A CA 1
ATOM 666 C C . LEU A 1 86 ? -11.445 -0.388 8.197 1.00 94.75 86 LEU A C 1
ATOM 668 O O . LEU A 1 86 ? -10.583 -0.015 7.401 1.00 94.75 86 LEU A O 1
ATOM 672 N N . LEU A 1 87 ? -11.280 -1.485 8.941 1.00 95.12 87 LEU A N 1
ATOM 673 C CA . LEU A 1 87 ? -10.020 -2.229 9.010 1.00 95.12 87 LEU A CA 1
ATOM 674 C C . LEU A 1 87 ? -9.503 -2.676 7.644 1.00 95.12 87 LEU A C 1
ATOM 676 O O . LEU A 1 87 ? -8.361 -2.408 7.286 1.00 95.12 87 LEU A O 1
ATOM 680 N N . GLU A 1 88 ? -10.336 -3.335 6.841 1.00 95.38 88 GLU A N 1
ATOM 681 C CA . GLU A 1 88 ? -9.916 -3.828 5.526 1.00 95.38 88 GLU A CA 1
ATOM 682 C C . GLU A 1 88 ? -9.430 -2.716 4.578 1.00 95.38 88 GLU A C 1
ATOM 684 O O . GLU A 1 88 ? -8.334 -2.857 4.013 1.00 95.38 88 GLU A O 1
ATOM 689 N N . PRO A 1 89 ? -10.183 -1.614 4.362 1.00 95.94 89 PRO A N 1
ATOM 690 C CA . PRO A 1 89 ? -9.704 -0.538 3.508 1.00 95.94 89 PRO A CA 1
ATOM 691 C C . PRO A 1 89 ? -8.496 0.202 4.097 1.00 95.94 89 PRO A C 1
ATOM 693 O O . PRO A 1 89 ? -7.673 0.652 3.300 1.00 95.94 89 PRO A O 1
ATOM 696 N N . LEU A 1 90 ? -8.334 0.281 5.422 1.00 96.31 90 LEU A N 1
ATOM 697 C CA . LEU A 1 90 ? -7.149 0.874 6.056 1.00 96.31 90 LEU A CA 1
ATOM 698 C C . LEU A 1 90 ? -5.906 -0.013 5.893 1.00 96.31 90 LEU A C 1
ATOM 700 O O . LEU A 1 90 ? -4.892 0.431 5.361 1.00 96.31 90 LEU A O 1
ATOM 704 N N . ILE A 1 91 ? -5.999 -1.295 6.251 1.00 96.62 91 ILE A N 1
ATOM 705 C CA . ILE A 1 91 ? -4.864 -2.230 6.264 1.00 96.62 91 ILE A CA 1
ATOM 706 C C . ILE A 1 91 ? -4.382 -2.556 4.845 1.00 96.62 91 ILE A C 1
ATOM 708 O O . ILE A 1 91 ? -3.182 -2.694 4.611 1.00 96.62 91 ILE A O 1
ATOM 712 N N . SER A 1 92 ? -5.281 -2.690 3.861 1.00 96.31 92 SER A N 1
ATOM 713 C CA . SER A 1 92 ? -4.904 -3.148 2.512 1.00 96.31 92 SER A CA 1
ATOM 714 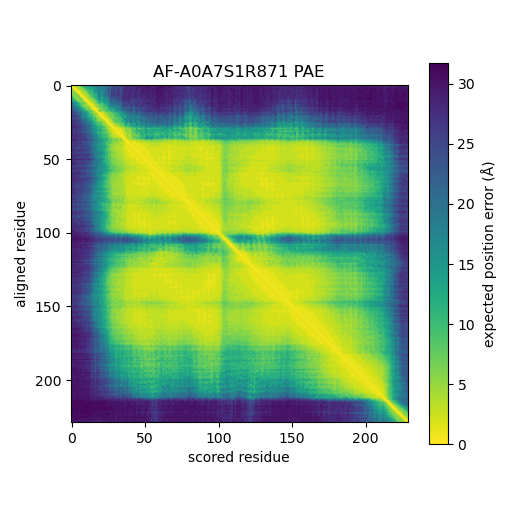C C . SER A 1 92 ? -3.791 -2.334 1.825 1.00 96.31 92 SER A C 1
ATOM 716 O O . SER A 1 92 ? -2.841 -2.948 1.325 1.00 96.31 92 SER A O 1
ATOM 718 N N . PRO A 1 93 ? -3.864 -0.991 1.732 1.00 96.81 93 PRO A N 1
ATOM 719 C CA . PRO A 1 93 ? -2.800 -0.191 1.136 1.00 96.81 93 PRO A CA 1
ATOM 720 C C . PRO A 1 93 ? -1.531 -0.169 2.000 1.00 96.81 93 PRO A C 1
ATOM 722 O O . PRO A 1 93 ? -0.444 -0.223 1.426 1.00 96.81 93 PRO A O 1
ATOM 725 N N . LEU A 1 94 ? -1.653 -0.172 3.335 1.00 96.31 94 LEU A N 1
ATOM 726 C CA . LEU A 1 94 ? -0.512 -0.191 4.259 1.00 96.31 94 LEU A CA 1
ATOM 727 C C . LEU A 1 94 ? 0.294 -1.484 4.103 1.00 96.31 94 LEU A C 1
ATOM 729 O O . LEU A 1 94 ? 1.479 -1.442 3.782 1.00 96.31 94 LEU A O 1
ATOM 733 N N . TYR A 1 95 ? -0.377 -2.638 4.177 1.00 96.25 95 TYR A N 1
ATOM 734 C CA . TYR A 1 95 ? 0.241 -3.953 4.000 1.00 96.25 95 TYR A CA 1
ATOM 735 C C . TYR A 1 95 ? 0.890 -4.122 2.618 1.00 96.25 95 TYR A C 1
ATOM 737 O O . TYR A 1 95 ? 1.947 -4.736 2.468 1.00 96.25 95 TYR A O 1
ATOM 745 N N . ARG A 1 96 ? 0.276 -3.586 1.557 1.00 95.50 96 ARG A N 1
ATOM 746 C CA . ARG A 1 96 ? 0.868 -3.635 0.209 1.00 95.50 96 ARG A CA 1
ATOM 747 C C . ARG A 1 96 ? 2.102 -2.747 0.089 1.00 95.50 96 ARG A C 1
ATOM 749 O O . ARG A 1 96 ? 3.006 -3.122 -0.647 1.00 95.50 96 ARG A O 1
ATOM 756 N N . CYS A 1 97 ? 2.123 -1.603 0.770 1.00 95.44 97 CYS A N 1
ATOM 757 C CA . CYS A 1 97 ? 3.279 -0.715 0.816 1.00 95.44 97 CYS A CA 1
ATOM 758 C C . CYS A 1 97 ? 4.444 -1.391 1.550 1.00 95.44 97 CYS A C 1
ATOM 760 O O . CYS A 1 97 ? 5.514 -1.571 0.972 1.00 95.44 97 CYS A O 1
ATOM 762 N N . THR A 1 98 ? 4.202 -1.874 2.771 1.00 94.38 98 THR A N 1
ATOM 763 C CA . THR A 1 98 ? 5.222 -2.538 3.594 1.00 94.38 98 THR A CA 1
ATOM 764 C C . THR A 1 98 ? 5.720 -3.832 2.961 1.00 94.38 98 THR A C 1
ATOM 766 O O . THR A 1 98 ? 6.919 -4.061 2.910 1.00 94.38 98 THR A O 1
ATOM 769 N N . SER A 1 99 ? 4.847 -4.654 2.375 1.00 92.50 99 SER A N 1
ATOM 770 C CA . SER A 1 99 ? 5.286 -5.885 1.695 1.00 92.50 99 SER A CA 1
ATOM 771 C C . SER A 1 99 ? 5.998 -5.657 0.357 1.00 92.50 99 SER A C 1
ATOM 773 O O . SER A 1 99 ? 6.611 -6.589 -0.158 1.00 92.50 99 SER A O 1
ATOM 775 N N . ALA A 1 100 ? 5.876 -4.473 -0.252 1.00 90.62 100 ALA A N 1
ATOM 776 C CA . ALA A 1 100 ? 6.541 -4.151 -1.515 1.00 90.62 100 ALA A CA 1
ATOM 777 C C . ALA A 1 100 ? 7.874 -3.421 -1.320 1.00 90.62 100 ALA A C 1
ATOM 779 O O . ALA A 1 100 ? 8.772 -3.593 -2.142 1.00 90.62 100 ALA A O 1
ATOM 780 N N . PHE A 1 101 ? 7.975 -2.594 -0.278 1.00 89.75 101 PHE A N 1
ATOM 781 C CA . PHE A 1 101 ? 9.092 -1.667 -0.070 1.00 89.75 101 PHE A CA 1
ATOM 782 C C . PHE A 1 101 ? 9.743 -1.790 1.311 1.00 89.75 101 PHE A C 1
ATOM 784 O O . PHE A 1 101 ? 10.741 -1.126 1.565 1.00 89.75 101 PHE A O 1
ATOM 791 N N . GLY A 1 102 ? 9.189 -2.605 2.209 1.00 77.69 102 GLY A N 1
ATOM 792 C CA . GLY A 1 102 ? 9.802 -2.891 3.498 1.00 77.69 102 GLY A CA 1
ATOM 793 C C . GLY A 1 102 ? 11.077 -3.694 3.285 1.00 77.69 102 GLY A C 1
ATOM 794 O O . GLY A 1 102 ? 11.013 -4.878 2.957 1.00 77.69 102 GLY A O 1
ATOM 795 N N . SER A 1 103 ? 12.223 -3.036 3.444 1.00 72.44 103 SER A N 1
ATOM 796 C CA . SER A 1 103 ? 13.502 -3.728 3.578 1.00 72.44 103 SER A CA 1
ATOM 797 C C . SER A 1 103 ? 13.580 -4.358 4.970 1.00 72.44 103 SER A C 1
ATOM 799 O O . SER A 1 103 ? 13.147 -3.752 5.951 1.00 72.44 103 SER A O 1
ATOM 801 N N . ALA A 1 104 ? 14.090 -5.588 5.051 1.00 58.25 104 ALA A N 1
ATOM 802 C CA . ALA A 1 104 ? 14.320 -6.289 6.317 1.00 58.25 104 ALA A CA 1
ATOM 803 C C . ALA A 1 104 ? 15.584 -5.787 7.039 1.00 58.25 104 ALA A C 1
ATOM 805 O O . ALA A 1 104 ? 15.778 -6.068 8.218 1.00 58.25 104 ALA A O 1
ATOM 806 N N . GLU A 1 105 ? 16.433 -5.048 6.327 1.00 58.53 105 GLU A N 1
ATOM 807 C CA . GLU A 1 105 ? 17.691 -4.517 6.834 1.00 58.53 105 GLU A CA 1
ATOM 808 C C . GLU A 1 105 ? 17.452 -3.143 7.467 1.00 58.53 105 GLU A C 1
ATOM 810 O O . GLU A 1 105 ? 16.707 -2.319 6.930 1.00 58.53 105 GLU A O 1
ATOM 815 N N . SER A 1 106 ? 18.056 -2.937 8.639 1.00 58.59 106 SER A N 1
ATOM 816 C CA . SER A 1 106 ? 18.001 -1.727 9.466 1.00 58.59 106 SER A CA 1
ATOM 817 C C . SER A 1 106 ? 17.981 -0.456 8.617 1.00 58.59 106 SER A C 1
AT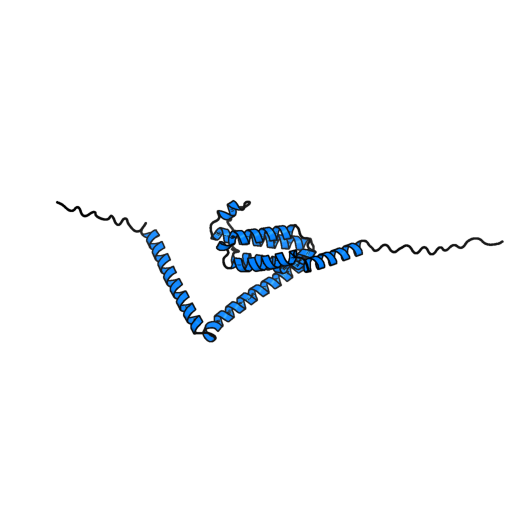OM 819 O O . SER A 1 106 ? 18.974 -0.097 7.985 1.00 58.59 106 SER A O 1
ATOM 821 N N . SER A 1 107 ? 16.827 0.211 8.586 1.00 62.50 107 SER A N 1
ATOM 822 C CA . SER A 1 107 ? 16.618 1.399 7.769 1.00 62.50 107 SER A CA 1
ATOM 823 C C . SER A 1 107 ? 17.506 2.538 8.261 1.00 62.50 107 SER A C 1
ATOM 825 O O . SER A 1 107 ? 17.270 3.080 9.337 1.00 62.50 107 SER A O 1
ATOM 827 N N . SER A 1 108 ? 18.483 2.946 7.456 1.00 67.62 108 SER A N 1
ATOM 828 C CA . SER A 1 108 ? 19.332 4.114 7.711 1.00 67.62 108 SER A CA 1
ATOM 829 C C . SER A 1 108 ? 18.663 5.416 7.247 1.00 67.62 108 SER A C 1
ATOM 831 O O . SER A 1 108 ? 19.318 6.285 6.662 1.00 67.62 108 SER A O 1
ATOM 833 N N . LEU A 1 109 ? 17.338 5.520 7.386 1.00 76.00 109 LEU A N 1
ATOM 834 C CA . LEU A 1 109 ? 16.629 6.735 7.003 1.00 76.00 109 LEU A CA 1
ATOM 835 C C . LEU A 1 109 ? 16.796 7.782 8.109 1.00 76.00 109 LEU A C 1
ATOM 837 O O . LEU A 1 109 ? 16.664 7.431 9.281 1.00 76.00 109 LEU A O 1
ATOM 841 N N . PRO A 1 110 ? 17.082 9.048 7.760 1.00 74.62 110 PRO A N 1
ATOM 842 C CA . PRO A 1 110 ? 17.116 10.112 8.751 1.00 74.62 110 PRO A CA 1
ATOM 843 C C . PRO A 1 110 ? 15.709 10.330 9.317 1.00 74.62 110 PRO A C 1
ATOM 845 O O . PRO A 1 110 ? 14.724 10.074 8.622 1.00 74.62 110 PRO A O 1
ATOM 848 N N . ASP A 1 111 ? 15.613 10.819 10.552 1.00 79.94 111 ASP A N 1
ATOM 849 C CA . ASP A 1 111 ? 14.324 11.204 11.125 1.00 79.94 111 ASP A CA 1
ATOM 850 C C . ASP A 1 111 ? 13.727 12.366 10.307 1.00 79.94 111 ASP A C 1
ATOM 852 O O . ASP A 1 111 ? 14.348 13.419 10.144 1.00 79.94 111 ASP A O 1
ATOM 856 N N . MET A 1 112 ? 12.562 12.137 9.697 1.00 82.06 112 MET A N 1
ATOM 857 C CA . MET A 1 112 ? 11.924 13.054 8.745 1.00 82.06 112 MET A CA 1
ATOM 858 C C . MET A 1 112 ? 10.673 13.648 9.381 1.00 82.06 112 MET A C 1
ATOM 860 O O . MET A 1 112 ? 9.610 13.019 9.375 1.00 82.06 112 MET A O 1
ATOM 864 N N . GLN A 1 113 ? 10.772 14.885 9.863 1.00 78.00 113 GLN A N 1
ATOM 865 C CA . GLN A 1 113 ? 9.648 15.570 10.505 1.00 78.00 113 GLN A CA 1
ATOM 866 C C . GLN A 1 113 ? 8.818 16.381 9.500 1.00 78.00 113 GLN A C 1
ATOM 868 O O . GLN A 1 113 ? 7.593 16.456 9.614 1.00 78.00 113 GLN A O 1
ATOM 873 N N . THR A 1 114 ? 9.445 16.942 8.457 1.00 86.62 114 THR A N 1
ATOM 874 C CA . THR A 1 114 ? 8.756 17.843 7.517 1.00 86.62 114 THR A CA 1
ATOM 875 C C . THR A 1 114 ? 8.515 17.226 6.137 1.00 86.62 114 THR A C 1
ATOM 877 O O . THR A 1 114 ? 9.187 16.294 5.691 1.00 86.62 114 THR A O 1
ATOM 880 N N . LEU A 1 115 ? 7.502 17.747 5.433 1.00 84.94 115 LEU A N 1
ATOM 881 C CA . LEU A 1 115 ? 7.183 17.332 4.062 1.00 84.94 115 LEU A CA 1
ATOM 882 C C . LEU A 1 115 ? 8.321 17.671 3.088 1.00 84.94 115 LEU A C 1
ATOM 884 O O . LEU A 1 115 ? 8.621 16.885 2.193 1.00 84.94 115 LEU A O 1
ATOM 888 N N . GLU A 1 116 ? 8.951 18.830 3.264 1.00 88.62 116 GLU A N 1
ATOM 889 C CA . GLU A 1 116 ? 10.033 19.307 2.400 1.00 88.62 116 GLU A CA 1
ATOM 890 C C . GLU A 1 116 ? 11.257 18.393 2.477 1.00 88.62 116 GLU A C 1
ATOM 892 O O . GLU A 1 116 ? 11.804 17.995 1.448 1.00 88.62 116 GLU A O 1
ATOM 897 N N . GLN A 1 117 ? 11.619 17.955 3.686 1.00 89.25 117 GLN A N 1
ATOM 898 C CA . GLN A 1 117 ? 12.681 16.968 3.889 1.00 89.25 117 GLN A CA 1
ATOM 899 C C . GLN A 1 117 ? 12.370 15.662 3.145 1.00 89.25 117 GLN A C 1
ATOM 901 O O . GLN A 1 117 ? 13.209 15.145 2.405 1.00 89.25 117 GLN A O 1
ATOM 906 N N . ALA A 1 118 ? 11.125 15.186 3.238 1.00 88.75 118 ALA A N 1
ATOM 907 C CA . ALA A 1 118 ? 10.680 13.979 2.551 1.00 88.75 118 ALA A CA 1
ATOM 908 C C . ALA A 1 118 ? 10.720 14.103 1.011 1.00 88.75 118 ALA A C 1
ATOM 910 O O . ALA A 1 118 ? 10.860 13.091 0.318 1.00 88.75 118 ALA A O 1
ATOM 911 N N . LEU A 1 119 ? 10.595 15.313 0.453 1.00 90.00 119 LEU A N 1
ATOM 912 C CA . LEU A 1 119 ? 10.720 15.570 -0.987 1.00 90.00 119 LEU A CA 1
ATOM 913 C C . LEU A 1 119 ? 12.177 15.576 -1.454 1.00 90.00 119 LEU A C 1
ATOM 915 O O . LEU A 1 119 ? 12.447 15.170 -2.583 1.00 90.00 119 LEU A O 1
ATOM 919 N N . ASN A 1 120 ? 13.121 15.952 -0.597 1.00 92.25 120 ASN A N 1
ATOM 920 C CA . ASN A 1 120 ? 14.545 16.001 -0.937 1.00 92.25 120 ASN A CA 1
ATOM 921 C C . ASN A 1 120 ? 15.232 14.622 -0.931 1.00 92.25 120 ASN A C 1
ATOM 923 O O . ASN A 1 120 ? 16.374 14.488 -1.367 1.00 92.25 120 ASN A O 1
ATOM 927 N N . LEU A 1 121 ? 14.524 13.572 -0.507 1.00 88.69 121 LEU A N 1
ATOM 928 C CA . LEU A 1 121 ? 15.022 12.197 -0.500 1.00 88.69 121 LEU A CA 1
ATOM 929 C C . LEU A 1 121 ? 15.316 11.656 -1.907 1.00 88.69 121 LEU A C 1
ATOM 931 O O . LEU A 1 121 ? 14.591 11.928 -2.874 1.00 88.69 121 LEU A O 1
ATOM 935 N N . ARG A 1 122 ? 16.334 10.789 -2.001 1.00 90.75 122 ARG A N 1
ATOM 936 C CA . ARG A 1 122 ? 16.626 10.006 -3.214 1.00 90.75 122 ARG A CA 1
ATOM 937 C C . ARG A 1 122 ? 15.487 9.029 -3.507 1.00 90.75 122 ARG A C 1
ATOM 939 O O . ARG A 1 122 ? 14.727 8.647 -2.623 1.00 90.75 122 ARG A O 1
ATOM 946 N N . SER A 1 123 ? 15.381 8.567 -4.751 1.00 89.38 123 SER A N 1
ATOM 947 C CA . SER A 1 123 ? 14.289 7.679 -5.180 1.00 89.38 123 SER A CA 1
ATOM 948 C C . SER A 1 123 ? 14.141 6.412 -4.324 1.00 89.38 123 SER A C 1
ATOM 950 O O . SER A 1 123 ? 13.018 6.084 -3.955 1.00 89.38 123 SER A O 1
ATOM 952 N N . GLY A 1 124 ? 15.240 5.736 -3.967 1.00 87.88 124 GLY A N 1
ATOM 953 C CA . GLY A 1 124 ? 15.199 4.564 -3.075 1.00 87.88 124 GLY A CA 1
ATOM 954 C C . GLY A 1 124 ? 14.709 4.912 -1.665 1.00 87.88 124 GLY A C 1
ATOM 955 O O . GLY A 1 124 ? 13.763 4.304 -1.164 1.00 87.88 124 GLY A O 1
ATOM 956 N N . GLN A 1 125 ? 15.253 5.989 -1.094 1.00 90.75 125 GLN A N 1
ATOM 957 C CA . GLN A 1 125 ? 14.878 6.489 0.232 1.00 90.75 125 GLN A CA 1
ATOM 958 C C . GLN A 1 125 ? 13.402 6.898 0.303 1.00 90.75 125 GLN A C 1
ATOM 960 O O . GLN A 1 125 ? 12.737 6.653 1.301 1.00 90.75 125 GLN A O 1
ATOM 965 N N . ARG A 1 126 ? 12.845 7.468 -0.774 1.00 92.19 126 ARG A N 1
ATOM 966 C CA . ARG A 1 126 ? 11.415 7.807 -0.842 1.00 92.19 126 ARG A CA 1
ATOM 967 C C . ARG A 1 126 ? 10.526 6.571 -0.693 1.00 92.19 126 ARG A C 1
ATOM 969 O O . ARG A 1 126 ? 9.516 6.622 0.001 1.00 92.19 126 ARG A O 1
ATOM 976 N N . THR A 1 127 ? 10.861 5.462 -1.354 1.00 92.69 127 THR A N 1
ATOM 977 C CA . THR A 1 127 ? 10.069 4.225 -1.227 1.00 92.69 127 THR A CA 1
ATOM 978 C C . THR A 1 127 ? 10.208 3.579 0.143 1.00 92.69 127 THR A C 1
ATOM 980 O O . THR A 1 127 ? 9.214 3.087 0.672 1.00 92.69 127 THR A O 1
ATOM 983 N N . GLU A 1 128 ? 11.399 3.634 0.733 1.00 91.94 128 GLU A N 1
ATOM 984 C CA . GLU A 1 128 ? 11.641 3.157 2.096 1.00 91.94 128 GLU A CA 1
ATOM 985 C C . GLU A 1 128 ? 10.867 3.997 3.121 1.00 91.94 128 GLU A C 1
ATOM 987 O O . GLU A 1 128 ? 10.194 3.441 3.985 1.00 91.94 128 GLU A O 1
ATOM 992 N N . TYR A 1 129 ? 10.855 5.324 2.969 1.00 92.19 129 TYR A N 1
ATOM 993 C CA . TYR A 1 129 ? 10.112 6.221 3.855 1.00 92.19 129 TYR A CA 1
ATOM 994 C C . TYR A 1 129 ? 8.599 5.977 3.780 1.00 92.19 129 TYR A C 1
ATOM 996 O O . TYR A 1 129 ? 7.920 5.922 4.804 1.00 92.19 129 TYR A O 1
ATOM 1004 N N . LEU A 1 130 ? 8.052 5.731 2.581 1.00 93.81 130 LEU A N 1
ATOM 1005 C CA . LEU A 1 130 ? 6.651 5.310 2.443 1.00 93.81 130 LEU A CA 1
ATOM 1006 C C . LEU A 1 130 ? 6.364 3.983 3.160 1.00 93.81 130 LEU A C 1
ATOM 1008 O O . LEU A 1 130 ? 5.264 3.807 3.685 1.00 93.81 130 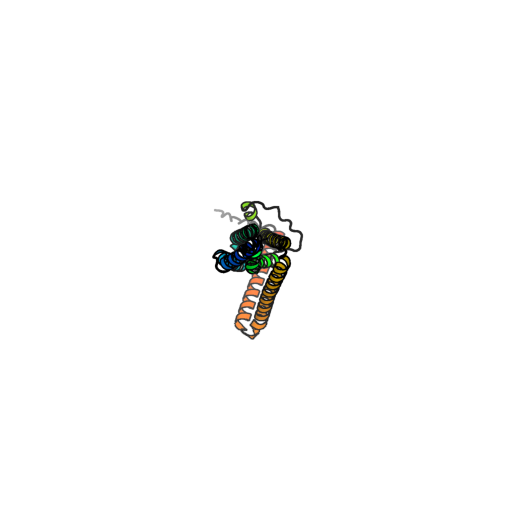LEU A O 1
ATOM 1012 N N . ALA A 1 131 ? 7.317 3.048 3.165 1.00 93.62 131 ALA A N 1
ATOM 1013 C CA . ALA A 1 131 ? 7.183 1.781 3.877 1.00 93.62 131 ALA A CA 1
ATOM 1014 C C . ALA A 1 131 ? 7.194 1.992 5.395 1.00 93.62 131 ALA A C 1
ATOM 1016 O O . ALA A 1 131 ? 6.353 1.420 6.084 1.00 93.62 131 ALA A O 1
ATOM 1017 N N . GLN A 1 132 ? 8.097 2.838 5.901 1.00 92.44 132 GLN A N 1
ATOM 1018 C CA . GLN A 1 132 ? 8.161 3.207 7.316 1.00 92.44 132 GLN A CA 1
ATOM 10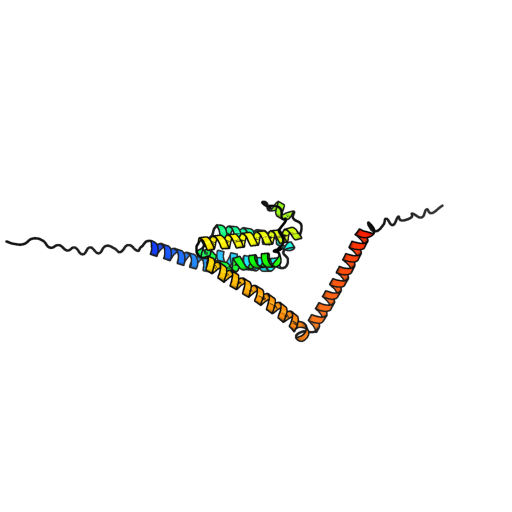19 C C . GLN A 1 132 ? 6.874 3.882 7.779 1.00 92.44 132 GLN A C 1
ATOM 1021 O O . GLN A 1 132 ? 6.293 3.454 8.770 1.00 92.44 132 GLN A O 1
ATOM 1026 N N . LEU A 1 133 ? 6.375 4.868 7.028 1.00 93.12 133 LEU A N 1
ATOM 1027 C CA . LEU A 1 133 ? 5.121 5.540 7.359 1.00 93.12 133 LEU A CA 1
ATOM 1028 C C . LEU A 1 133 ? 3.944 4.558 7.366 1.00 93.12 133 LEU A C 1
ATOM 1030 O O . LEU A 1 133 ? 3.111 4.582 8.267 1.00 93.12 133 LEU A O 1
ATOM 1034 N N . ALA A 1 134 ? 3.883 3.665 6.375 1.00 95.31 134 ALA A N 1
ATOM 1035 C CA . ALA A 1 134 ? 2.839 2.652 6.322 1.00 95.31 134 ALA A CA 1
ATOM 1036 C C . ALA A 1 134 ? 2.935 1.645 7.481 1.00 95.31 134 ALA A C 1
ATOM 1038 O O . ALA A 1 134 ? 1.904 1.175 7.961 1.00 95.31 134 ALA A O 1
ATOM 1039 N N . ARG A 1 135 ? 4.154 1.317 7.926 1.00 94.50 135 ARG A N 1
ATOM 1040 C CA . ARG A 1 135 ? 4.408 0.455 9.083 1.00 94.50 135 ARG A CA 1
ATOM 1041 C C . ARG A 1 135 ? 3.993 1.139 10.381 1.00 94.50 135 ARG A C 1
ATOM 1043 O O . ARG A 1 135 ? 3.163 0.578 11.077 1.00 94.50 135 ARG A O 1
ATOM 1050 N N . ALA A 1 136 ? 4.453 2.364 10.627 1.00 93.56 136 ALA A N 1
ATOM 1051 C CA . ALA A 1 136 ? 4.055 3.159 11.788 1.00 93.56 136 ALA A CA 1
ATOM 1052 C C . ALA A 1 136 ? 2.528 3.294 11.883 1.00 93.56 136 ALA A C 1
ATOM 1054 O O . ALA A 1 136 ? 1.951 3.106 12.945 1.00 93.56 136 ALA A O 1
ATOM 1055 N N . CYS A 1 137 ? 1.862 3.508 10.747 1.00 95.19 137 CYS A N 1
ATOM 1056 C CA . CYS A 1 137 ? 0.407 3.572 10.680 1.00 95.19 137 CYS A CA 1
ATOM 1057 C C . CYS A 1 137 ? -0.281 2.233 10.973 1.00 95.19 137 CYS A C 1
ATOM 1059 O O . CYS A 1 137 ? -1.299 2.178 11.662 1.00 95.19 137 CYS A O 1
ATOM 1061 N N . SER A 1 138 ? 0.295 1.132 10.490 1.00 96.00 138 SER A N 1
ATOM 1062 C CA . SER A 1 138 ? -0.177 -0.217 10.801 1.00 96.00 138 SER A CA 1
ATOM 1063 C C . SER A 1 138 ? 0.003 -0.567 12.280 1.00 96.00 138 SER A C 1
ATOM 1065 O O . SER A 1 138 ? -0.867 -1.241 12.831 1.00 96.00 138 SER A O 1
ATOM 1067 N N . ASP A 1 139 ? 1.104 -0.124 12.889 1.00 95.94 139 ASP A N 1
ATOM 1068 C CA . ASP A 1 139 ? 1.466 -0.382 14.284 1.00 95.94 139 ASP A CA 1
ATOM 1069 C C . ASP A 1 139 ? 0.619 0.482 15.235 1.00 95.94 139 ASP A C 1
ATOM 1071 O O . ASP A 1 139 ? 0.077 -0.039 16.205 1.00 95.94 139 ASP A O 1
ATOM 1075 N N . ALA A 1 140 ? 0.387 1.759 14.905 1.00 95.94 140 ALA A N 1
ATOM 1076 C CA . ALA A 1 140 ? -0.526 2.637 15.643 1.00 95.94 140 ALA A CA 1
ATOM 1077 C C . ALA A 1 140 ? -1.965 2.097 15.646 1.00 95.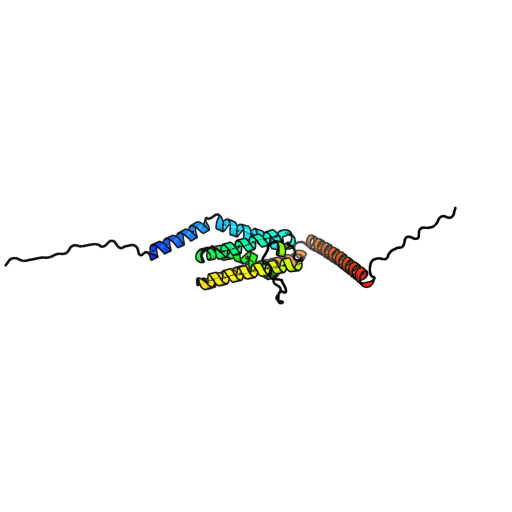94 140 ALA A C 1
ATOM 1079 O O . ALA A 1 140 ? -2.614 2.050 16.689 1.00 95.94 140 ALA A O 1
ATOM 1080 N N . LEU A 1 141 ? -2.449 1.615 14.493 1.00 96.56 141 LEU A N 1
ATOM 1081 C CA . LEU A 1 141 ? -3.756 0.959 14.401 1.00 96.56 141 LEU A CA 1
ATOM 1082 C C . LEU A 1 141 ? -3.816 -0.332 15.228 1.00 96.56 141 LEU A C 1
ATOM 1084 O O . LEU A 1 141 ? -4.850 -0.621 15.828 1.00 96.56 141 LEU A O 1
ATOM 1088 N N . ALA A 1 142 ? -2.733 -1.115 15.240 1.00 96.94 142 ALA A N 1
ATOM 1089 C CA . ALA A 1 142 ? -2.655 -2.341 16.025 1.00 96.94 142 ALA A CA 1
ATOM 1090 C C . ALA A 1 142 ? -2.693 -2.046 17.529 1.00 96.94 142 ALA A C 1
ATOM 1092 O O . ALA A 1 142 ? -3.493 -2.664 18.223 1.00 96.94 142 ALA A O 1
ATOM 1093 N N . SER A 1 143 ? -1.890 -1.081 17.999 1.00 97.19 143 SER A N 1
ATOM 1094 C CA . SER A 1 143 ? -1.862 -0.652 19.404 1.00 97.19 143 SER A CA 1
ATOM 1095 C C . SER A 1 143 ? -3.232 -0.162 19.838 1.00 97.19 143 SER A C 1
ATOM 1097 O O . SER A 1 143 ? -3.815 -0.737 20.743 1.00 97.19 143 SER A O 1
ATOM 1099 N N . LYS A 1 144 ? -3.818 0.795 19.107 1.00 96.62 144 LYS A N 1
ATOM 1100 C CA . LYS A 1 144 ? -5.112 1.381 19.472 1.00 96.62 144 LYS A CA 1
ATOM 1101 C C . LYS A 1 144 ? -6.226 0.337 19.595 1.00 96.62 144 LYS A C 1
ATOM 1103 O O . LYS A 1 144 ? -7.015 0.363 20.531 1.00 96.62 144 LYS A O 1
ATOM 1108 N N . LEU A 1 145 ? -6.279 -0.626 18.673 1.00 96.31 145 LEU A N 1
ATOM 1109 C CA . LEU A 1 145 ? -7.266 -1.706 18.751 1.00 96.31 145 LEU A CA 1
ATOM 1110 C C . LEU A 1 145 ? -6.932 -2.747 19.817 1.00 96.31 145 LEU A C 1
ATOM 1112 O O . LEU A 1 145 ? -7.847 -3.372 20.341 1.00 96.31 145 LEU A O 1
ATOM 1116 N N . GLN A 1 146 ? -5.656 -2.970 20.126 1.00 96.38 146 GLN A N 1
ATOM 1117 C CA . GLN A 1 146 ? -5.255 -3.838 21.226 1.00 96.38 146 GLN A CA 1
ATOM 1118 C C . GLN A 1 146 ? -5.638 -3.223 22.575 1.00 96.38 146 GLN A C 1
ATOM 1120 O O . GLN A 1 146 ? -6.204 -3.929 23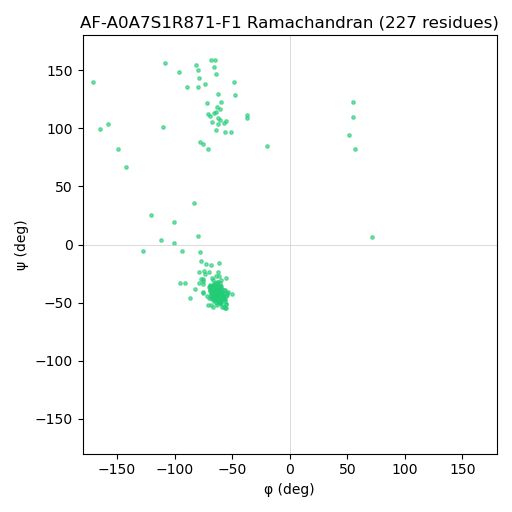.406 1.00 96.38 146 GLN A O 1
ATOM 1125 N N . ASP A 1 147 ? -5.414 -1.920 22.739 1.00 95.50 147 ASP A N 1
ATOM 1126 C CA . ASP A 1 147 ? -5.775 -1.149 23.929 1.00 95.50 147 ASP A CA 1
ATOM 1127 C C . ASP A 1 147 ? -7.300 -1.144 24.140 1.00 95.50 147 ASP A C 1
ATOM 1129 O O . ASP A 1 147 ? -7.774 -1.309 25.260 1.00 95.50 147 ASP A O 1
ATOM 1133 N N . GLY A 1 148 ? -8.079 -1.082 23.053 1.00 93.62 148 GLY A N 1
ATOM 1134 C CA . GLY A 1 148 ? -9.540 -1.233 23.081 1.00 93.62 148 GLY A CA 1
ATOM 1135 C C . GLY A 1 148 ? -10.063 -2.676 23.169 1.00 93.62 148 GLY A C 1
ATOM 1136 O O . GLY A 1 148 ? -11.255 -2.896 22.986 1.00 93.62 148 GLY A O 1
ATOM 1137 N N . GLY A 1 149 ? -9.211 -3.691 23.360 1.00 95.56 149 GLY A N 1
ATOM 1138 C CA . GLY A 1 149 ? -9.636 -5.101 23.443 1.00 95.56 149 GLY A CA 1
ATOM 1139 C C . GLY A 1 149 ? -10.096 -5.735 22.115 1.00 95.56 149 GLY A C 1
ATOM 1140 O O . GLY A 1 149 ? -10.526 -6.888 22.078 1.00 95.56 149 GLY A O 1
ATOM 1141 N N . LEU A 1 150 ? -9.952 -5.027 20.994 1.00 95.69 150 LEU A N 1
ATOM 1142 C CA . LEU A 1 150 ? -10.346 -5.432 19.637 1.00 95.69 150 LEU A CA 1
ATOM 1143 C C . LEU A 1 150 ? -9.160 -5.944 18.794 1.00 95.69 150 LEU A C 1
ATOM 1145 O O . LEU A 1 150 ? -9.241 -6.034 17.562 1.00 95.69 150 LEU A O 1
ATOM 1149 N N . GLY A 1 151 ? -8.053 -6.334 19.435 1.00 94.69 151 GLY A N 1
ATOM 1150 C CA . GLY A 1 151 ? -6.853 -6.846 18.759 1.00 94.69 151 GLY A CA 1
ATOM 1151 C C . GLY A 1 151 ? -7.104 -8.105 17.913 1.00 94.69 151 GLY A C 1
ATOM 1152 O O . GLY A 1 151 ? -6.492 -8.291 16.857 1.00 94.69 151 GLY A O 1
ATOM 1153 N N . SER A 1 152 ? -8.066 -8.946 18.309 1.00 95.94 152 SER A N 1
ATOM 1154 C CA . SER A 1 152 ? -8.478 -10.125 17.536 1.00 95.94 152 SER A CA 1
ATOM 1155 C C . SER A 1 152 ? -9.100 -9.739 16.186 1.00 95.94 152 SER A C 1
ATOM 1157 O O . SER A 1 152 ? -8.751 -10.325 15.157 1.00 95.94 152 SER A O 1
ATOM 1159 N N . SER A 1 153 ? -9.943 -8.701 16.159 1.00 95.50 153 SER A N 1
ATOM 1160 C CA . SER A 1 153 ? -10.540 -8.140 14.940 1.00 95.50 153 SER A CA 1
ATOM 1161 C C . SER A 1 153 ? -9.470 -7.611 13.984 1.00 95.50 153 SER A C 1
ATOM 1163 O O . SER A 1 153 ? -9.520 -7.886 12.781 1.00 95.50 153 SER A O 1
ATOM 1165 N N . TYR A 1 154 ? -8.452 -6.921 14.511 1.00 96.75 154 TYR A N 1
ATOM 1166 C CA . TYR A 1 154 ? -7.299 -6.480 13.722 1.00 96.75 154 TYR A CA 1
ATOM 1167 C C . TYR A 1 154 ? -6.543 -7.664 13.105 1.00 96.75 154 TYR A C 1
ATOM 1169 O O . TYR A 1 154 ? -6.311 -7.689 11.892 1.00 96.75 154 TYR A O 1
ATOM 1177 N N . ALA A 1 155 ? -6.202 -8.678 13.907 1.00 96.69 155 ALA A N 1
ATOM 1178 C CA . ALA A 1 155 ? -5.474 -9.857 13.439 1.00 96.69 155 ALA A CA 1
ATOM 1179 C C . ALA A 1 155 ? -6.248 -10.621 12.349 1.00 96.69 155 ALA A C 1
ATOM 1181 O O . ALA A 1 155 ? -5.671 -11.017 11.329 1.00 96.69 155 ALA A O 1
ATOM 1182 N N . GLN A 1 156 ? -7.566 -10.774 12.516 1.00 97.12 156 GLN A N 1
ATOM 1183 C CA . GLN A 1 156 ? -8.446 -11.388 11.520 1.00 97.12 156 GLN A CA 1
ATOM 1184 C C . GLN A 1 156 ? -8.488 -10.581 10.217 1.00 97.12 156 GLN A C 1
ATOM 1186 O O . GLN A 1 156 ? -8.319 -11.149 9.130 1.00 97.12 156 GLN A O 1
ATOM 1191 N N . ALA A 1 157 ? -8.661 -9.259 10.300 1.00 96.75 157 ALA A N 1
ATOM 1192 C CA . ALA A 1 157 ? -8.667 -8.386 9.131 1.00 96.75 157 ALA A CA 1
ATOM 1193 C C . ALA A 1 157 ? -7.318 -8.416 8.394 1.00 96.75 157 ALA A C 1
ATOM 1195 O O . ALA A 1 157 ? -7.278 -8.544 7.166 1.00 96.75 157 ALA A O 1
ATOM 1196 N N . LEU A 1 158 ? -6.203 -8.389 9.128 1.00 96.50 158 LEU A N 1
ATOM 1197 C CA . LEU A 1 158 ? -4.860 -8.508 8.570 1.00 96.50 158 LEU A CA 1
ATOM 1198 C C . LEU A 1 158 ? -4.656 -9.857 7.869 1.00 96.50 158 LEU A C 1
ATOM 1200 O O . LEU A 1 158 ? -4.168 -9.894 6.737 1.00 96.50 158 LEU A O 1
ATOM 1204 N N . ALA A 1 159 ? -5.075 -10.965 8.487 1.00 97.12 159 ALA A N 1
ATOM 1205 C CA . ALA A 1 159 ? -5.022 -12.290 7.874 1.00 97.12 159 ALA A CA 1
ATOM 1206 C C . ALA A 1 159 ? -5.862 -12.360 6.588 1.00 97.12 159 ALA A C 1
ATOM 1208 O O . ALA A 1 159 ? -5.403 -12.895 5.574 1.00 97.12 159 ALA A O 1
ATOM 1209 N N . LYS A 1 160 ? -7.061 -11.767 6.586 1.00 97.38 160 LYS A N 1
ATOM 1210 C CA . LYS A 1 160 ? -7.923 -11.672 5.399 1.00 97.38 160 LYS A CA 1
ATOM 1211 C C . LYS A 1 160 ? -7.253 -10.878 4.278 1.00 97.38 160 LYS A C 1
ATOM 1213 O O . LYS A 1 160 ? -7.231 -11.338 3.134 1.00 97.38 160 LYS A O 1
ATOM 1218 N N . VAL A 1 161 ? -6.648 -9.731 4.593 1.00 96.25 161 VAL A N 1
ATOM 1219 C CA . VAL A 1 161 ? -5.899 -8.920 3.622 1.00 96.25 161 VAL A CA 1
ATOM 1220 C C . VAL A 1 161 ? -4.701 -9.690 3.062 1.00 96.25 161 VAL A C 1
ATOM 1222 O O . VAL A 1 161 ? -4.526 -9.704 1.841 1.00 96.25 161 VAL A O 1
ATOM 1225 N N . ARG A 1 162 ? -3.910 -10.362 3.911 1.00 95.62 162 ARG A N 1
ATOM 1226 C CA . ARG A 1 162 ? -2.772 -11.204 3.493 1.00 95.62 162 ARG A CA 1
ATOM 1227 C C . ARG A 1 162 ? -3.220 -12.272 2.498 1.00 95.62 162 ARG A C 1
ATOM 1229 O O . ARG A 1 162 ? -2.760 -12.279 1.358 1.00 95.62 162 ARG A O 1
ATOM 1236 N N . ARG A 1 163 ? -4.226 -13.074 2.871 1.00 96.69 163 ARG A N 1
ATOM 1237 C CA . ARG A 1 163 ? -4.811 -14.113 2.005 1.00 96.69 163 ARG A CA 1
ATOM 1238 C C . ARG A 1 163 ? -5.301 -13.543 0.675 1.00 96.69 163 ARG A C 1
ATOM 1240 O O . ARG A 1 163 ? -5.021 -14.113 -0.376 1.00 96.69 163 ARG A O 1
ATOM 1247 N N . ALA A 1 164 ? -5.992 -12.403 0.687 1.00 94.38 164 ALA A N 1
ATOM 1248 C CA . ALA A 1 164 ? -6.475 -11.766 -0.537 1.00 94.38 164 ALA A CA 1
ATOM 1249 C C . ALA A 1 164 ? -5.324 -11.296 -1.449 1.00 94.38 164 ALA A C 1
ATOM 1251 O O . ALA A 1 164 ? -5.386 -11.448 -2.675 1.00 94.38 164 ALA A O 1
ATOM 1252 N N . VAL A 1 165 ? -4.257 -10.732 -0.872 1.00 93.06 165 VAL A N 1
ATOM 1253 C CA . VAL A 1 165 ? -3.061 -10.302 -1.612 1.00 93.06 165 VAL A CA 1
ATOM 1254 C C . VAL A 1 165 ? -2.338 -11.498 -2.222 1.00 93.06 165 VAL A C 1
ATOM 1256 O O . VAL A 1 165 ? -2.007 -11.452 -3.411 1.00 93.06 165 VAL A O 1
ATOM 1259 N N . ASP A 1 166 ? -2.137 -12.561 -1.450 1.00 93.75 166 ASP A N 1
ATOM 1260 C CA . ASP A 1 166 ? -1.427 -13.758 -1.895 1.00 93.75 166 ASP A CA 1
ATOM 1261 C C . ASP A 1 166 ? -2.220 -14.535 -2.939 1.00 93.75 166 ASP A C 1
ATOM 1263 O O . ASP A 1 166 ? -1.661 -14.895 -3.975 1.00 93.75 166 ASP A O 1
ATOM 1267 N N . ARG A 1 167 ? -3.543 -14.650 -2.778 1.00 95.62 167 ARG A N 1
ATOM 1268 C CA . ARG A 1 167 ? -4.435 -15.176 -3.820 1.00 95.62 167 ARG A CA 1
ATOM 1269 C C . ARG A 1 167 ? -4.294 -14.389 -5.122 1.00 95.62 167 ARG A C 1
ATOM 1271 O O . ARG A 1 167 ? -4.043 -14.966 -6.175 1.00 95.62 167 ARG A O 1
ATOM 1278 N N . THR A 1 168 ? -4.334 -13.057 -5.052 1.00 91.88 168 THR A N 1
ATOM 1279 C CA . THR A 1 168 ? -4.151 -12.196 -6.237 1.00 91.88 168 THR A CA 1
ATOM 1280 C C . THR A 1 168 ? -2.753 -12.359 -6.860 1.00 91.88 168 THR A C 1
ATOM 1282 O O . THR A 1 168 ? -2.562 -12.186 -8.067 1.00 91.88 168 THR A O 1
ATOM 1285 N N . ARG A 1 169 ? -1.713 -12.629 -6.060 1.00 91.75 169 ARG A N 1
ATOM 1286 C CA . ARG A 1 169 ? -0.354 -12.916 -6.556 1.00 91.75 169 ARG A CA 1
ATOM 1287 C C . ARG A 1 169 ? -0.302 -14.281 -7.247 1.00 91.75 169 ARG A C 1
ATOM 1289 O O . ARG A 1 169 ? 0.220 -14.352 -8.362 1.00 91.75 169 ARG A O 1
ATOM 1296 N N . ALA A 1 170 ? -0.883 -15.312 -6.639 1.00 94.50 170 ALA A N 1
ATOM 1297 C CA . ALA A 1 170 ? -0.965 -16.663 -7.181 1.00 94.50 170 ALA A CA 1
ATOM 1298 C C . ALA A 1 170 ? -1.741 -16.691 -8.506 1.00 94.50 170 ALA A C 1
ATOM 1300 O O . ALA A 1 170 ? -1.206 -17.157 -9.510 1.00 94.50 170 ALA A O 1
ATOM 1301 N N . GLU A 1 171 ? -2.923 -16.072 -8.559 1.00 95.56 171 GLU A N 1
ATOM 1302 C CA . GLU A 1 171 ? -3.733 -15.959 -9.778 1.00 95.56 171 GLU A CA 1
ATOM 1303 C C . GLU A 1 171 ? -2.968 -15.250 -10.904 1.00 95.56 171 GLU A C 1
ATOM 1305 O O . GLU A 1 171 ? -2.962 -15.702 -12.049 1.00 95.56 171 GLU A O 1
ATOM 1310 N N . ARG A 1 172 ? -2.247 -14.159 -10.601 1.00 91.25 172 ARG A N 1
ATOM 1311 C CA . ARG A 1 172 ? -1.392 -13.484 -11.595 1.00 91.25 172 ARG A CA 1
ATOM 1312 C C . ARG A 1 172 ? -0.245 -14.372 -12.073 1.00 91.25 172 ARG A C 1
ATOM 1314 O O . ARG A 1 172 ? 0.108 -14.305 -13.250 1.00 91.25 172 ARG A O 1
ATOM 1321 N N . SER A 1 173 ? 0.347 -15.169 -11.187 1.00 93.75 173 SER A N 1
ATOM 1322 C CA . SER A 1 173 ? 1.401 -16.125 -11.539 1.00 93.75 173 SER A CA 1
ATOM 1323 C C . SER A 1 173 ? 0.862 -17.224 -12.457 1.00 93.75 173 SER A C 1
ATOM 1325 O O . SER A 1 173 ? 1.412 -17.447 -13.534 1.00 93.75 173 SER A O 1
ATOM 1327 N N . GLN A 1 174 ? -0.273 -17.829 -12.102 1.00 94.31 174 GLN A N 1
ATOM 1328 C CA . GLN A 1 174 ? -0.940 -18.859 -12.894 1.00 94.31 174 GLN A CA 1
ATOM 1329 C C . GLN A 1 174 ? -1.368 -18.331 -14.268 1.00 94.31 174 GLN A C 1
ATOM 1331 O O . GLN A 1 174 ? -1.009 -18.921 -15.283 1.00 94.31 174 GLN A O 1
ATOM 1336 N N . ARG A 1 175 ? -2.027 -17.163 -14.332 1.00 92.38 175 ARG A N 1
ATOM 1337 C CA . ARG A 1 175 ? -2.391 -16.516 -15.607 1.00 92.38 175 ARG A CA 1
ATOM 1338 C C . ARG A 1 175 ? -1.169 -16.273 -16.494 1.00 92.38 175 ARG A C 1
ATOM 1340 O O . ARG A 1 175 ? -1.243 -16.460 -17.701 1.00 92.38 175 ARG A O 1
ATOM 1347 N N . ARG A 1 176 ? -0.025 -15.883 -15.917 1.00 89.50 176 ARG A N 1
ATOM 1348 C CA . ARG A 1 176 ? 1.233 -15.721 -16.669 1.00 89.50 176 ARG A CA 1
ATOM 1349 C C . ARG A 1 176 ? 1.800 -17.048 -17.173 1.00 89.50 176 ARG A C 1
ATOM 1351 O O . ARG A 1 176 ? 2.360 -17.052 -18.263 1.00 89.50 176 ARG A O 1
ATOM 1358 N N . ARG A 1 177 ? 1.670 -18.135 -16.403 1.00 92.38 177 ARG A N 1
ATOM 1359 C CA . ARG A 1 177 ? 2.108 -19.487 -16.794 1.00 92.38 177 ARG A CA 1
ATOM 1360 C C . ARG A 1 177 ? 1.250 -20.075 -17.911 1.00 92.38 177 ARG A C 1
ATOM 1362 O O . ARG A 1 177 ? 1.802 -20.692 -18.807 1.00 92.38 177 ARG A O 1
ATOM 1369 N N . LEU A 1 178 ? -0.062 -19.843 -17.876 1.00 94.19 178 LEU A N 1
ATOM 1370 C CA . LEU A 1 178 ? -1.002 -20.332 -18.889 1.00 94.19 178 LEU A CA 1
ATOM 1371 C C . LEU A 1 178 ? -0.990 -19.492 -20.171 1.00 94.19 178 LEU A C 1
ATOM 1373 O O . LEU A 1 178 ? -1.307 -20.005 -21.238 1.00 94.19 178 LEU A O 1
ATOM 1377 N N . LYS A 1 179 ? -0.569 -18.221 -20.095 1.00 91.81 179 LYS A N 1
ATOM 1378 C CA . LYS A 1 179 ? -0.580 -17.292 -21.234 1.00 91.81 179 LYS A CA 1
ATOM 1379 C C . LYS A 1 179 ? 0.069 -17.825 -22.526 1.00 91.81 179 LYS A C 1
ATOM 1381 O O . LYS A 1 179 ? -0.513 -17.589 -23.574 1.00 91.81 179 LYS A O 1
ATOM 1386 N N . PRO A 1 180 ? 1.227 -18.512 -22.514 1.00 93.94 180 PRO A N 1
ATOM 1387 C CA . PRO A 1 180 ? 1.819 -19.075 -23.730 1.00 93.94 180 PRO A CA 1
ATOM 1388 C C . PRO A 1 180 ? 0.946 -20.124 -24.419 1.00 93.94 180 PRO A C 1
ATOM 1390 O O . PRO A 1 180 ? 1.071 -20.293 -25.625 1.00 93.94 180 PRO A O 1
ATOM 1393 N N . VAL A 1 181 ? 0.088 -20.808 -23.658 1.00 94.81 181 VAL A N 1
ATOM 1394 C CA . VAL A 1 181 ? -0.835 -21.828 -24.166 1.00 94.81 181 VAL A CA 1
ATOM 1395 C C . VAL A 1 181 ? -2.135 -21.177 -24.633 1.00 94.81 181 VAL A C 1
ATOM 1397 O O . VAL A 1 181 ? -2.600 -21.458 -25.727 1.00 94.81 181 VAL A O 1
ATOM 1400 N N . THR A 1 182 ? -2.701 -20.262 -23.839 1.00 95.12 182 THR A N 1
ATOM 1401 C CA . THR A 1 182 ? -3.982 -19.612 -24.165 1.00 95.12 182 THR A CA 1
ATOM 1402 C C . THR A 1 182 ? -3.862 -18.546 -25.259 1.00 95.12 182 THR A C 1
ATOM 1404 O O . THR A 1 182 ? -4.816 -18.308 -25.985 1.00 95.12 182 THR A O 1
ATOM 1407 N N . ASP A 1 183 ? -2.719 -17.855 -25.345 1.00 93.50 183 ASP A N 1
ATOM 1408 C CA . ASP A 1 183 ? -2.437 -16.807 -26.336 1.00 93.50 183 ASP A CA 1
ATOM 1409 C C . ASP A 1 183 ? -0.924 -16.773 -26.666 1.00 93.50 183 ASP A C 1
ATOM 1411 O O . ASP A 1 183 ? -0.148 -15.970 -26.109 1.00 93.50 183 ASP A O 1
ATOM 1415 N N . PRO A 1 184 ? -0.470 -17.661 -27.570 1.00 93.31 184 PRO A N 1
ATOM 1416 C CA . PRO A 1 184 ? 0.944 -17.796 -27.905 1.00 93.31 184 PRO A CA 1
ATOM 1417 C C . PRO A 1 184 ? 1.508 -16.538 -28.575 1.00 93.31 184 PRO A C 1
ATOM 1419 O O . PRO A 1 184 ? 2.667 -16.173 -28.343 1.00 93.31 184 PRO A O 1
ATOM 1422 N N . GLN A 1 185 ? 0.699 -15.820 -29.362 1.00 93.81 185 GLN A N 1
ATOM 1423 C CA . GLN A 1 185 ? 1.145 -14.625 -30.076 1.00 93.81 185 GLN A CA 1
ATOM 1424 C C . GLN A 1 185 ? 1.447 -13.474 -29.111 1.00 93.81 185 GLN A C 1
ATOM 1426 O O . GLN A 1 185 ? 2.513 -12.849 -29.203 1.00 93.81 185 GLN A O 1
ATOM 1431 N N . ALA A 1 186 ? 0.572 -13.204 -28.136 1.00 91.06 186 ALA A N 1
ATOM 1432 C CA . ALA A 1 186 ? 0.844 -12.177 -27.135 1.00 91.06 186 ALA A CA 1
ATOM 1433 C C . ALA A 1 186 ? 2.022 -12.556 -26.228 1.00 91.06 186 ALA A C 1
ATOM 1435 O O . ALA A 1 186 ? 2.816 -11.681 -25.856 1.00 91.06 186 ALA A O 1
ATOM 1436 N N . ALA A 1 187 ? 2.177 -13.839 -25.883 1.00 91.88 187 ALA A N 1
ATOM 1437 C CA . ALA A 1 187 ? 3.328 -14.320 -25.121 1.00 91.88 187 ALA A CA 1
ATOM 1438 C C . ALA A 1 187 ? 4.649 -14.116 -25.888 1.00 91.88 187 ALA A C 1
ATOM 1440 O O . ALA A 1 187 ? 5.619 -13.591 -25.328 1.00 91.88 187 ALA A O 1
ATOM 1441 N N . ALA A 1 188 ? 4.679 -14.434 -27.186 1.00 93.62 188 ALA A N 1
ATOM 1442 C CA . ALA A 1 188 ? 5.838 -14.217 -28.048 1.00 93.62 188 ALA A CA 1
ATOM 1443 C C . ALA A 1 188 ? 6.193 -12.725 -28.179 1.00 93.62 188 ALA A C 1
ATOM 1445 O O . ALA A 1 188 ? 7.360 -12.351 -28.011 1.00 93.62 188 ALA A O 1
ATOM 1446 N N . ARG A 1 189 ? 5.199 -11.846 -28.390 1.00 94.06 189 ARG A N 1
ATOM 1447 C CA . ARG A 1 189 ? 5.399 -10.381 -28.411 1.00 94.06 189 ARG A CA 1
ATOM 1448 C C . ARG A 1 189 ? 6.001 -9.883 -27.096 1.00 94.06 189 ARG A C 1
ATOM 1450 O O . ARG A 1 189 ? 6.984 -9.140 -27.108 1.00 94.06 189 ARG A O 1
ATOM 1457 N N . GLN A 1 190 ? 5.486 -10.342 -25.953 1.00 92.12 190 GLN A N 1
ATOM 1458 C CA . GLN A 1 190 ? 6.041 -9.992 -24.641 1.00 92.12 190 GLN A CA 1
ATOM 1459 C C . GLN A 1 190 ? 7.483 -10.489 -24.460 1.00 92.12 190 GLN A C 1
ATOM 1461 O O . GLN A 1 190 ? 8.321 -9.741 -23.947 1.00 92.12 190 GLN A O 1
ATOM 1466 N N . LYS A 1 191 ? 7.804 -11.708 -24.915 1.00 94.12 191 LYS A N 1
ATOM 1467 C CA . LYS A 1 191 ? 9.171 -12.256 -24.883 1.00 94.12 191 LYS A CA 1
ATOM 1468 C C . LYS A 1 191 ? 10.133 -11.401 -25.715 1.00 94.12 191 LYS A C 1
ATOM 1470 O O . LYS A 1 191 ? 11.199 -11.040 -25.214 1.00 94.12 191 LYS A O 1
ATOM 1475 N N . ARG A 1 192 ? 9.732 -10.990 -26.927 1.00 94.81 192 ARG A N 1
ATOM 1476 C CA . ARG A 1 192 ? 10.511 -10.079 -27.791 1.00 94.81 192 ARG A CA 1
ATOM 1477 C C . ARG A 1 192 ? 10.771 -8.731 -27.114 1.00 94.81 192 ARG A C 1
ATOM 1479 O O . ARG A 1 192 ? 11.919 -8.300 -27.034 1.00 94.81 192 ARG A O 1
ATOM 1486 N N . VAL A 1 193 ? 9.741 -8.100 -26.542 1.00 95.00 193 VAL A N 1
ATOM 1487 C CA . VAL A 1 193 ? 9.884 -6.824 -25.812 1.00 95.00 193 VAL A CA 1
ATOM 1488 C C . VAL A 1 193 ? 10.813 -6.971 -24.601 1.00 95.00 193 VAL A C 1
ATOM 1490 O O . VAL A 1 193 ? 11.667 -6.112 -24.371 1.00 95.00 193 VAL A O 1
ATOM 1493 N N . LYS A 1 194 ? 10.696 -8.066 -23.836 1.00 94.12 194 LYS A N 1
ATOM 1494 C CA . LYS A 1 194 ? 11.567 -8.340 -22.682 1.00 94.12 194 LYS A CA 1
ATOM 1495 C C . LYS A 1 194 ? 13.028 -8.513 -23.107 1.00 94.12 194 LYS A C 1
ATOM 1497 O O . LYS A 1 194 ? 13.905 -7.940 -22.464 1.00 94.12 194 LYS A O 1
ATOM 1502 N N . ASN A 1 195 ? 13.289 -9.244 -24.190 1.00 95.50 195 ASN A N 1
ATOM 1503 C CA . ASN A 1 195 ? 14.638 -9.409 -24.734 1.00 95.50 195 ASN A CA 1
ATOM 1504 C C . ASN A 1 195 ? 15.226 -8.078 -25.215 1.00 95.50 195 ASN A C 1
ATOM 1506 O O . ASN A 1 195 ? 16.353 -7.754 -24.841 1.00 95.50 195 ASN A O 1
ATOM 1510 N N . ARG A 1 196 ? 14.443 -7.258 -25.930 1.00 95.25 196 ARG A N 1
ATOM 1511 C CA . ARG A 1 196 ? 14.865 -5.913 -26.353 1.00 95.25 196 ARG A CA 1
ATOM 1512 C C . ARG A 1 196 ? 15.250 -5.038 -25.157 1.00 95.25 196 ARG A C 1
ATOM 1514 O O . ARG A 1 196 ? 16.316 -4.432 -25.155 1.00 95.25 196 ARG A O 1
ATOM 1521 N N . ARG A 1 197 ? 14.433 -5.018 -24.097 1.00 94.19 197 ARG A N 1
ATOM 1522 C CA . ARG A 1 197 ? 14.745 -4.272 -22.860 1.00 94.19 197 ARG A CA 1
ATOM 1523 C C . ARG A 1 197 ? 16.016 -4.779 -22.178 1.00 94.19 197 ARG A C 1
ATOM 1525 O O . ARG A 1 197 ? 16.813 -3.968 -21.719 1.00 94.19 197 ARG A O 1
ATOM 1532 N N . LYS A 1 198 ? 16.230 -6.100 -22.135 1.00 94.38 198 LYS A N 1
ATOM 1533 C CA . LYS A 1 198 ? 17.463 -6.691 -21.589 1.00 94.38 198 LYS A CA 1
ATOM 1534 C C . LYS A 1 198 ? 18.699 -6.262 -22.380 1.00 94.38 198 LYS A C 1
ATOM 1536 O O . LYS A 1 198 ? 19.698 -5.914 -21.765 1.00 94.38 198 LYS A O 1
ATOM 1541 N N . GLN A 1 199 ? 18.632 -6.267 -23.710 1.00 94.56 199 GLN A N 1
ATOM 1542 C CA . GLN A 1 199 ? 19.739 -5.819 -24.561 1.00 94.56 199 GLN A CA 1
ATOM 1543 C C . GLN A 1 199 ? 20.063 -4.338 -24.336 1.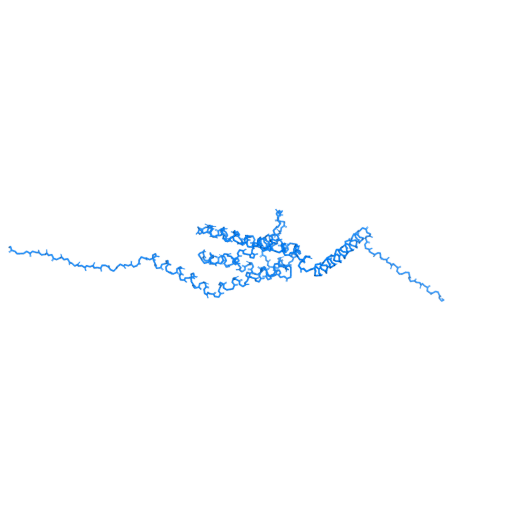00 94.56 199 GLN A C 1
ATOM 1545 O O . GLN A 1 199 ? 21.221 -4.000 -24.114 1.00 94.56 199 GLN A O 1
ATOM 1550 N N . VAL A 1 200 ? 19.045 -3.469 -24.296 1.00 93.75 200 VAL A N 1
ATOM 1551 C CA . VAL A 1 200 ? 19.229 -2.038 -23.993 1.00 93.75 200 VAL A CA 1
ATOM 1552 C C . VAL A 1 200 ? 19.847 -1.839 -22.606 1.00 93.75 200 VAL A C 1
ATOM 1554 O O . VAL A 1 200 ? 20.777 -1.053 -22.462 1.00 93.75 200 VAL A O 1
ATOM 1557 N N . GLY A 1 201 ? 19.375 -2.573 -21.595 1.00 92.69 201 GLY A N 1
ATOM 1558 C CA . GLY A 1 201 ? 19.939 -2.515 -20.245 1.00 92.69 201 GLY A CA 1
ATOM 1559 C C . GLY A 1 201 ? 21.401 -2.967 -20.185 1.00 92.69 201 GLY A C 1
ATOM 1560 O O . GLY A 1 201 ? 22.208 -2.305 -19.545 1.00 92.69 201 GLY A O 1
ATOM 1561 N N . LYS A 1 202 ? 21.764 -4.054 -20.885 1.00 93.31 202 LYS A N 1
ATOM 1562 C CA . LYS A 1 202 ? 23.165 -4.499 -21.000 1.00 93.31 202 LYS A CA 1
ATOM 1563 C C . LYS A 1 202 ? 24.040 -3.431 -21.653 1.00 93.31 202 LYS A C 1
ATOM 1565 O O . LYS A 1 202 ? 25.115 -3.154 -21.140 1.00 93.31 202 LYS A O 1
ATOM 1570 N N . ARG A 1 203 ? 23.563 -2.813 -22.739 1.00 93.00 203 ARG A N 1
ATOM 1571 C CA . ARG A 1 203 ? 24.288 -1.740 -23.430 1.00 93.00 203 ARG A CA 1
ATOM 1572 C C . ARG A 1 203 ? 24.534 -0.539 -22.513 1.00 93.00 203 ARG A C 1
ATOM 1574 O O . ARG A 1 203 ? 25.673 -0.126 -22.395 1.00 93.00 203 ARG A O 1
ATOM 1581 N N . ARG A 1 204 ? 23.511 -0.068 -21.786 1.00 90.06 204 ARG A N 1
ATOM 1582 C CA . ARG A 1 204 ? 23.660 1.031 -20.811 1.00 90.06 204 ARG A CA 1
ATOM 1583 C C . ARG A 1 204 ? 24.694 0.730 -19.729 1.00 90.06 204 ARG A C 1
ATOM 1585 O O . ARG A 1 204 ? 25.551 1.559 -19.485 1.00 90.06 204 ARG A O 1
ATOM 1592 N N . LYS A 1 205 ? 24.660 -0.471 -19.144 1.00 89.62 205 LYS A N 1
ATOM 1593 C CA . LYS A 1 205 ? 25.651 -0.877 -18.133 1.00 89.62 205 LYS A CA 1
ATOM 1594 C C . LYS A 1 205 ? 27.071 -0.938 -18.692 1.00 89.62 205 LYS A C 1
ATOM 1596 O O . LYS A 1 205 ? 28.013 -0.590 -17.996 1.00 89.62 205 LYS A O 1
ATOM 1601 N N . LEU A 1 206 ? 27.234 -1.407 -19.932 1.00 88.00 206 LEU A N 1
ATOM 1602 C CA . LEU A 1 206 ? 28.535 -1.376 -20.603 1.00 88.00 206 LEU A CA 1
ATOM 1603 C C . LEU A 1 206 ? 28.996 0.068 -20.826 1.00 88.00 206 LEU A C 1
ATOM 1605 O O . LEU A 1 206 ? 30.149 0.366 -20.546 1.00 88.00 206 LEU A O 1
ATOM 1609 N N . ASP A 1 207 ? 28.104 0.954 -21.271 1.00 85.38 207 ASP A N 1
ATOM 1610 C CA . ASP A 1 207 ? 28.409 2.374 -21.470 1.00 85.38 207 ASP A CA 1
ATOM 1611 C C . ASP A 1 207 ? 28.799 3.063 -20.145 1.00 85.38 207 ASP A C 1
ATOM 1613 O O . ASP A 1 207 ? 29.778 3.806 -20.116 1.00 85.38 207 ASP A O 1
ATOM 1617 N N . GLU A 1 208 ? 28.092 2.772 -19.048 1.00 87.00 208 GLU A N 1
ATOM 1618 C CA . GLU A 1 208 ? 28.405 3.237 -17.685 1.00 87.00 208 GLU A CA 1
ATOM 1619 C C . GLU A 1 208 ? 29.775 2.718 -17.217 1.00 87.00 208 GLU A C 1
ATOM 1621 O O . GLU A 1 208 ? 30.632 3.512 -16.841 1.00 87.00 208 GLU A O 1
ATOM 1626 N N . MET A 1 209 ? 30.050 1.413 -17.350 1.00 83.31 209 MET A N 1
ATOM 1627 C CA . MET A 1 209 ? 31.356 0.840 -16.989 1.00 83.31 209 MET A CA 1
ATOM 1628 C C . MET A 1 209 ? 32.504 1.384 -17.848 1.00 83.31 209 MET A C 1
ATOM 1630 O O . MET A 1 209 ? 33.617 1.539 -17.351 1.00 83.31 209 MET A O 1
ATOM 1634 N N . ILE A 1 210 ? 32.276 1.649 -19.140 1.00 80.50 210 ILE A N 1
ATOM 1635 C CA . ILE A 1 210 ? 33.275 2.288 -20.008 1.00 80.50 210 ILE A CA 1
ATOM 1636 C C . ILE A 1 210 ? 33.539 3.713 -19.520 1.00 80.50 210 ILE A C 1
ATOM 1638 O O . ILE A 1 210 ? 34.696 4.120 -19.461 1.00 80.50 210 ILE A O 1
ATOM 1642 N N . PHE A 1 211 ? 32.494 4.458 -19.162 1.00 77.12 211 PHE A N 1
ATOM 1643 C CA . PHE A 1 211 ? 32.620 5.818 -18.646 1.00 77.12 211 PHE A CA 1
ATOM 1644 C C . PHE A 1 211 ? 33.395 5.866 -17.320 1.00 77.12 211 PHE A C 1
ATOM 1646 O O . PHE A 1 211 ? 34.288 6.698 -17.178 1.00 77.12 211 PHE A O 1
ATOM 1653 N N . GLU A 1 212 ? 33.110 4.940 -16.401 1.00 78.44 212 GLU A N 1
ATOM 1654 C CA . GLU A 1 212 ? 33.799 4.803 -15.112 1.00 78.44 212 GLU A CA 1
ATOM 1655 C C . GLU A 1 212 ? 35.257 4.349 -15.271 1.00 78.44 212 GLU A C 1
ATOM 1657 O O . GLU A 1 212 ? 36.153 4.941 -14.678 1.00 78.44 212 GLU A O 1
ATOM 1662 N N . LYS A 1 213 ? 35.525 3.325 -16.097 1.00 76.69 213 LYS A N 1
ATOM 1663 C CA . LYS A 1 213 ? 36.877 2.753 -16.246 1.00 76.69 213 LYS A CA 1
ATOM 1664 C C . LYS A 1 213 ? 37.812 3.571 -17.131 1.00 76.69 213 LYS A C 1
ATOM 1666 O O . LYS A 1 213 ? 39.018 3.527 -16.917 1.00 76.69 213 LYS A O 1
ATOM 1671 N N . LYS A 1 214 ? 37.297 4.249 -18.162 1.00 67.56 214 LYS A N 1
ATOM 1672 C CA . LYS A 1 214 ? 38.124 5.028 -19.104 1.00 67.56 214 LYS A CA 1
ATOM 1673 C C . LYS A 1 214 ? 38.123 6.531 -18.833 1.00 67.56 214 LYS A C 1
ATOM 1675 O O . LYS A 1 214 ? 38.785 7.234 -19.583 1.00 67.56 214 LYS A O 1
ATOM 1680 N N . GLY A 1 215 ? 37.421 7.002 -17.798 1.00 55.41 215 GLY A N 1
ATOM 1681 C CA . GLY A 1 215 ? 37.408 8.405 -17.388 1.00 55.41 215 GLY A CA 1
ATOM 1682 C C . GLY A 1 215 ? 36.975 9.334 -18.516 1.00 55.41 215 GLY A C 1
ATOM 1683 O O . GLY A 1 215 ? 37.825 9.924 -19.162 1.00 55.41 215 GLY A O 1
ATOM 1684 N N . ALA A 1 216 ? 35.659 9.465 -18.721 1.00 53.47 216 ALA A N 1
ATOM 1685 C CA . ALA A 1 216 ? 35.022 10.345 -19.706 1.00 53.47 216 ALA A CA 1
ATOM 1686 C C . ALA A 1 216 ? 35.497 10.137 -21.162 1.00 53.47 216 ALA A C 1
ATOM 1688 O O . ALA A 1 216 ? 36.664 10.273 -21.509 1.00 53.47 216 ALA A O 1
ATOM 1689 N N . LYS A 1 217 ? 34.552 9.832 -22.065 1.00 55.84 217 LYS A N 1
ATOM 1690 C CA . LYS A 1 217 ? 34.761 9.877 -23.526 1.00 55.84 217 LYS A CA 1
ATOM 1691 C C . LYS A 1 217 ? 35.660 11.063 -23.874 1.00 55.84 217 LYS A C 1
ATOM 1693 O O . LYS A 1 217 ? 35.250 12.204 -23.675 1.00 55.84 217 LYS A O 1
ATOM 1698 N N . GLY A 1 218 ? 36.878 10.755 -24.315 1.00 51.03 218 GLY A N 1
ATOM 1699 C CA . GLY A 1 218 ? 37.930 11.737 -24.471 1.00 51.03 218 GLY A CA 1
ATOM 1700 C C . GLY A 1 218 ? 37.439 12.967 -25.220 1.00 51.03 218 GLY A C 1
ATOM 1701 O O . GLY A 1 218 ? 36.692 12.864 -26.193 1.00 51.03 218 GLY A O 1
ATOM 1702 N N . SER A 1 219 ? 37.901 14.119 -24.745 1.00 47.31 219 SER A N 1
ATOM 1703 C CA . SER A 1 219 ? 38.526 15.142 -25.577 1.00 47.31 219 SER A CA 1
ATOM 1704 C C . SER A 1 219 ? 39.016 14.542 -26.902 1.00 47.31 219 SER A C 1
ATOM 1706 O O . SER A 1 219 ? 40.169 14.140 -27.051 1.00 47.31 219 SER A O 1
ATOM 1708 N N . ILE A 1 220 ? 38.127 14.438 -27.889 1.00 53.97 220 ILE A N 1
ATOM 1709 C CA . ILE A 1 220 ? 38.545 14.372 -29.278 1.00 53.97 220 ILE A CA 1
ATOM 1710 C C . ILE A 1 220 ? 38.920 15.815 -29.565 1.00 53.97 220 ILE A C 1
ATOM 1712 O O . ILE A 1 220 ? 38.088 16.636 -29.948 1.00 53.97 220 ILE A O 1
ATOM 1716 N N . ARG A 1 221 ? 40.174 16.145 -29.250 1.00 49.41 221 ARG A N 1
ATOM 1717 C CA . ARG A 1 221 ? 40.828 17.383 -29.646 1.00 49.41 221 ARG A CA 1
ATOM 1718 C C . ARG A 1 221 ? 40.729 17.430 -31.168 1.00 49.41 221 ARG A C 1
ATOM 1720 O O . ARG A 1 221 ? 41.496 16.767 -31.862 1.00 49.41 221 ARG A O 1
ATOM 1727 N N . VAL A 1 222 ? 39.729 18.145 -31.678 1.00 55.59 222 VAL A N 1
ATOM 1728 C CA . VAL A 1 222 ? 39.596 18.460 -33.099 1.00 55.59 222 VAL A CA 1
ATOM 1729 C C . VAL A 1 222 ? 40.887 19.177 -33.478 1.00 55.59 222 VAL A C 1
ATOM 1731 O O . VAL A 1 222 ? 41.113 20.317 -33.071 1.00 55.59 222 VAL A O 1
ATOM 1734 N N . LYS A 1 223 ? 41.791 18.487 -34.183 1.00 53.69 223 LYS A N 1
ATOM 1735 C CA . LYS A 1 223 ? 42.939 19.135 -34.815 1.00 53.69 223 LYS A CA 1
ATOM 1736 C C . LYS A 1 223 ? 42.355 20.110 -35.834 1.00 53.69 223 LYS A C 1
ATOM 1738 O O . LYS A 1 223 ? 41.877 19.680 -36.878 1.00 53.69 223 LYS A O 1
ATOM 1743 N N . LYS A 1 224 ? 42.364 21.409 -35.515 1.00 54.09 224 LYS A N 1
ATOM 1744 C CA . LYS A 1 224 ? 42.246 22.468 -36.521 1.00 54.09 224 LYS A CA 1
ATOM 1745 C C . LYS A 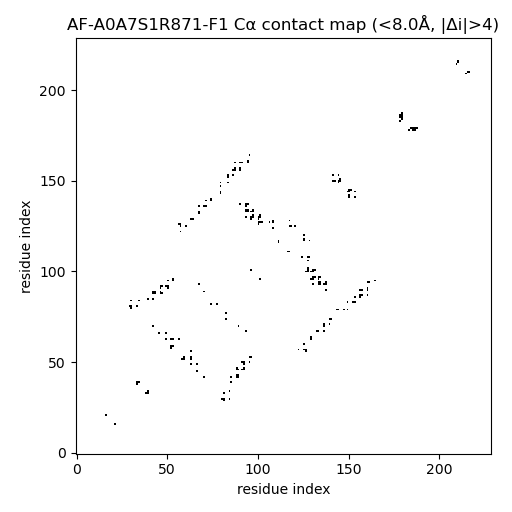1 224 ? 43.364 22.221 -37.529 1.00 54.09 224 LYS A C 1
ATOM 1747 O O . LYS A 1 224 ? 44.534 22.413 -37.209 1.00 54.09 224 LYS A O 1
ATOM 1752 N N . SER A 1 225 ? 43.008 21.739 -38.710 1.00 50.47 225 SER A N 1
ATOM 1753 C CA . SER A 1 225 ? 43.869 21.812 -39.880 1.00 50.47 225 SER A CA 1
ATOM 1754 C C . SER A 1 225 ? 44.120 23.294 -40.159 1.00 50.47 225 SER A C 1
ATOM 1756 O O . SER A 1 225 ? 43.205 24.006 -40.567 1.00 50.47 225 SER A O 1
ATOM 1758 N N . GLN A 1 226 ? 45.331 23.771 -39.869 1.00 50.38 226 GLN A N 1
ATOM 1759 C CA . GLN A 1 226 ? 45.838 25.017 -40.433 1.00 50.38 226 GLN A CA 1
ATOM 1760 C C . GLN A 1 226 ? 45.920 24.821 -41.947 1.00 50.38 226 GLN A C 1
ATOM 1762 O O . GLN A 1 226 ? 46.744 24.051 -42.433 1.00 50.38 226 GLN A O 1
ATOM 1767 N N . SER A 1 227 ? 45.034 25.483 -42.683 1.00 46.94 227 SER A N 1
ATOM 1768 C CA . SER A 1 227 ? 45.263 25.796 -44.086 1.00 46.94 227 SER A CA 1
ATOM 1769 C C . SER A 1 227 ? 46.373 26.846 -44.140 1.00 46.94 227 SER A C 1
ATOM 1771 O O . SER A 1 227 ? 46.170 27.971 -43.681 1.00 46.94 227 SER A O 1
ATOM 1773 N N . LEU A 1 228 ? 47.545 26.456 -44.636 1.00 45.62 228 LEU A N 1
ATOM 1774 C CA . LEU A 1 228 ? 48.570 27.390 -45.090 1.00 45.62 228 LEU A CA 1
ATOM 1775 C C . LEU A 1 228 ? 48.074 28.022 -46.399 1.00 45.62 228 LEU A C 1
ATOM 1777 O O . LEU A 1 228 ? 47.758 27.296 -47.342 1.00 45.62 228 LEU A O 1
ATOM 1781 N N . VAL A 1 229 ? 47.972 29.351 -46.404 1.00 47.16 229 VAL A N 1
ATOM 1782 C CA . VAL A 1 229 ? 48.018 30.217 -47.592 1.00 47.16 229 VAL A CA 1
ATOM 1783 C C . VAL A 1 229 ? 49.346 30.948 -47.518 1.00 47.16 229 VAL A C 1
ATOM 1785 O O . VAL A 1 229 ? 49.689 31.362 -46.385 1.00 47.16 229 VAL A O 1
#